Protein AF-A0A6C0CZR0-F1 (afdb_monomer)

Secondary structure (DSSP, 8-state):
--HHHHHHHHHHHHH--S-S--EEPPPP-TTPPBPP--TT-PPPSEEE-GGGSPPPPB-TTSS-HHHHHHHHHHHHHHHHTTS--SPB-HHHHHHHHHHHHT-TTS---EEHHHHHHHHHHT---BTTTS---GGGTTSPPPHHHHHHHTTS---EEEE--SSHHHHHHHHHTT--EEEEEEEEGGGGSHHHHHH-EEPPP-TTPPEEEEEEEEEEEEETTTTEEEEE-SB-TTSTBTTEEEEEHHHHT-TTTEEEEEEEE---

Sequence (264 aa):
MDIEDMYNEFLIVEAIKSTRYGWVKDRIDNRDKLLQNNNDTSLPRNFSLREKMPPVINQGKLGSCTANAIANAILYCEMIEKIDNKPRSRLFIYYNERMLENSVDVDSGAQIRDGIKTINSQGVCSEDSWPYDISKFTIKPPDTCYTEAKTHKVIKYRKVNQTVNDIKKALYRGFPIIFGFVVYDSIEKPTVTKSGIIPLPNSENKEIGGHAIICVGWDDVRRLFIIQNSWGIEWGDKGFGYISYDYLSNTNLASDFWVLEFTN

InterPro domains:
  IPR000668 Peptidase C1A, papain C-terminal [PF00112] (43-249)
  IPR000668 Peptidase C1A, papain C-terminal [SM00645] (43-257)
  IPR013128 Peptidase C1A [PTHR12411] (39-244)
  IPR038765 Papain-like cysteine peptidase superfamily [SSF54001] (35-259)

Solvent-accessible surface area (backbone atoms only — not comparable to full-atom values): 14053 Å² total; per-residue (Å²): 135,54,74,66,56,55,50,52,51,50,54,50,51,65,34,49,77,69,51,57,38,12,29,39,85,67,80,90,58,95,80,67,44,68,59,87,75,74,88,83,70,85,75,72,69,55,50,73,44,66,93,68,49,61,82,61,43,62,57,73,66,45,17,46,24,33,21,46,30,49,29,46,53,53,39,29,53,28,44,75,71,68,73,48,84,66,61,40,18,34,42,57,37,40,30,50,21,16,56,76,69,73,38,41,83,44,64,74,27,35,36,56,64,44,35,53,51,36,27,46,75,48,18,48,26,46,21,88,79,41,56,85,51,78,86,48,44,63,54,79,73,56,70,66,42,60,58,52,2,59,80,47,51,54,70,42,70,25,36,47,61,73,40,71,66,51,49,49,53,41,36,74,74,70,34,52,30,34,30,31,31,61,35,43,56,64,54,74,36,69,73,21,35,56,55,16,51,48,75,80,83,54,97,88,49,47,80,74,48,21,36,28,30,29,41,33,31,38,34,59,90,78,43,26,34,31,30,47,41,49,69,21,48,80,31,16,55,67,12,23,32,32,39,38,50,72,45,59,47,29,78,90,39,20,49,70,38,33,33,70,40,80,75,130

Foldseek 3Di:
DDPVVVVLVVLLVVQLPWDLAAADEDDDDPVFAADDFDPPDDFDQKDFCVVLWAAAAALPTFNLQLLNQLQRQLLSVCVVVVNDNATWASLQLLCQQCVVVVRLSHRNHGHNVSSLVCCAPQATAGCVQVPSDSSCSSPHRDVVGSVRRVVRHQHDKHAFPLAPVRCRSCLVVVWWKKKKFFDWPQCVDPVCQAAQEDDDDDPVIDGDHMGIWIFTIDHNVQQWTKTAGNRALSGHPGRIHIYHSCQSSDPNTIDDIMTTDDDD

Radius of gyration: 17.97 Å; Cα contacts (8 Å, |Δi|>4): 571; chains: 1; bounding box: 43×60×45 Å

Structure (mmCIF, N/CA/C/O backbone):
data_AF-A0A6C0CZR0-F1
#
_entry.id   AF-A0A6C0CZR0-F1
#
loop_
_atom_site.group_PDB
_atom_site.id
_atom_site.type_symbol
_atom_site.label_atom_id
_atom_site.label_alt_id
_atom_site.label_comp_id
_atom_site.label_asym_id
_atom_site.label_entity_id
_atom_site.label_seq_id
_atom_site.pdbx_PDB_ins_code
_atom_site.Cartn_x
_atom_site.Cartn_y
_atom_site.Cartn_z
_atom_site.occupancy
_atom_site.B_iso_or_equiv
_atom_site.auth_seq_id
_atom_site.auth_comp_id
_atom_site.auth_asym_id
_atom_site.auth_atom_id
_atom_site.pdbx_PDB_model_num
ATOM 1 N N . MET A 1 1 ? -10.565 -35.621 10.163 1.00 54.94 1 MET A N 1
ATOM 2 C CA . MET A 1 1 ? -10.991 -34.451 9.380 1.00 54.94 1 MET A CA 1
ATOM 3 C C . MET A 1 1 ? -12.346 -34.828 8.851 1.00 54.94 1 MET A C 1
ATOM 5 O O . MET A 1 1 ? -12.422 -35.796 8.098 1.00 54.94 1 MET A O 1
ATOM 9 N N . ASP A 1 2 ? -13.388 -34.218 9.398 1.00 71.69 2 ASP A N 1
ATOM 10 C CA . ASP A 1 2 ? -14.757 -34.642 9.121 1.00 71.69 2 ASP A CA 1
ATOM 11 C C . ASP A 1 2 ? -15.237 -34.067 7.783 1.00 71.69 2 ASP A C 1
ATOM 13 O O . ASP A 1 2 ? -14.664 -33.121 7.242 1.00 71.69 2 ASP A O 1
ATOM 17 N N . ILE A 1 3 ? -16.275 -34.677 7.208 1.00 68.31 3 ILE A N 1
ATOM 18 C CA . ILE A 1 3 ? -16.806 -34.326 5.878 1.00 68.31 3 ILE A CA 1
ATOM 19 C C . ILE A 1 3 ? -17.234 -32.848 5.813 1.00 68.31 3 ILE A C 1
ATOM 21 O O . ILE A 1 3 ? -17.113 -32.213 4.768 1.00 68.31 3 ILE A O 1
ATOM 25 N N . GLU A 1 4 ? -17.687 -32.293 6.937 1.00 63.34 4 GLU A N 1
ATOM 26 C CA . GLU A 1 4 ? -18.084 -30.890 7.075 1.00 63.34 4 GLU A CA 1
ATOM 27 C C . GLU A 1 4 ? -16.878 -29.934 7.010 1.00 63.34 4 GLU A C 1
ATOM 29 O O . GLU A 1 4 ? -16.952 -28.900 6.346 1.00 63.34 4 GLU A O 1
ATOM 34 N N . ASP A 1 5 ? -15.731 -30.323 7.582 1.00 61.41 5 ASP A N 1
ATOM 35 C CA . ASP A 1 5 ? -14.474 -29.570 7.462 1.00 61.41 5 ASP A CA 1
ATOM 36 C C . ASP A 1 5 ? -13.974 -29.569 6.014 1.00 61.41 5 ASP A C 1
ATOM 38 O O . ASP A 1 5 ? -13.602 -28.524 5.486 1.00 61.41 5 ASP A O 1
ATOM 42 N N . MET A 1 6 ? -14.027 -30.724 5.341 1.00 54.94 6 MET A N 1
ATOM 43 C CA . MET A 1 6 ? -13.643 -30.842 3.928 1.00 54.94 6 MET A CA 1
ATOM 44 C C . MET A 1 6 ? -14.537 -30.009 3.005 1.00 54.94 6 MET A C 1
ATOM 46 O O . MET A 1 6 ? -14.048 -29.424 2.040 1.00 54.94 6 MET A O 1
ATOM 50 N N . TYR A 1 7 ? -15.843 -29.962 3.273 1.00 59.28 7 TYR A N 1
ATOM 51 C CA . TYR A 1 7 ? -16.789 -29.192 2.467 1.00 59.28 7 TYR A CA 1
ATOM 52 C C . TYR A 1 7 ? -16.606 -27.682 2.668 1.00 59.28 7 TYR A C 1
ATOM 54 O O . TYR A 1 7 ? -16.605 -26.924 1.697 1.00 59.28 7 TYR A O 1
ATOM 62 N N . ASN A 1 8 ? -16.373 -27.247 3.909 1.00 60.00 8 ASN A N 1
ATOM 63 C CA . ASN A 1 8 ? -16.041 -25.857 4.210 1.00 60.00 8 ASN A CA 1
ATOM 64 C C . ASN A 1 8 ? -14.705 -25.445 3.580 1.00 60.00 8 ASN A C 1
ATOM 66 O O . ASN A 1 8 ? -14.622 -24.383 2.969 1.00 60.00 8 ASN A O 1
ATOM 70 N N . GLU A 1 9 ? -13.679 -26.294 3.654 1.00 60.66 9 GLU A N 1
ATOM 71 C CA . GLU A 1 9 ? -12.394 -26.042 3.000 1.00 60.66 9 GLU A CA 1
ATOM 72 C C . GLU A 1 9 ? -12.552 -25.943 1.473 1.00 60.66 9 GLU A C 1
ATOM 74 O O . GLU A 1 9 ? -12.019 -25.021 0.857 1.00 60.66 9 GLU A O 1
ATOM 79 N N . PHE A 1 10 ? -13.358 -26.817 0.862 1.00 60.56 10 PHE A N 1
ATOM 80 C CA . PHE A 1 10 ? -13.654 -26.780 -0.572 1.00 60.56 10 PHE A CA 1
ATOM 81 C C . PHE A 1 10 ? -14.348 -25.475 -1.005 1.00 60.56 10 PHE A C 1
ATOM 83 O O . PHE A 1 10 ? -13.908 -24.839 -1.964 1.00 60.56 10 PHE A O 1
ATOM 90 N N . LEU A 1 11 ? -15.378 -25.026 -0.278 1.00 60.00 11 LEU A N 1
ATOM 91 C CA . LEU A 1 11 ? -16.075 -23.765 -0.570 1.00 60.00 11 LEU A CA 1
ATOM 92 C C . LEU A 1 11 ? -15.167 -22.536 -0.403 1.00 60.00 11 LEU A C 1
ATOM 94 O O . LEU A 1 11 ? -15.228 -21.601 -1.202 1.00 60.00 11 LEU A O 1
ATOM 98 N N . ILE A 1 12 ? -14.291 -22.544 0.605 1.00 60.34 12 ILE A N 1
ATOM 99 C CA . ILE A 1 12 ? -13.305 -21.476 0.825 1.00 60.34 12 ILE A CA 1
ATOM 100 C C . ILE A 1 12 ? -12.302 -21.426 -0.335 1.00 60.34 12 ILE A C 1
ATOM 102 O O . ILE A 1 12 ? -11.958 -20.342 -0.809 1.00 60.34 12 ILE A O 1
ATOM 106 N N . VAL A 1 13 ? -11.863 -22.584 -0.833 1.00 58.97 13 VAL A N 1
ATOM 107 C CA . VAL A 1 13 ? -10.967 -22.678 -1.993 1.00 58.97 13 VAL A CA 1
ATOM 108 C C . VAL A 1 13 ? -11.645 -22.186 -3.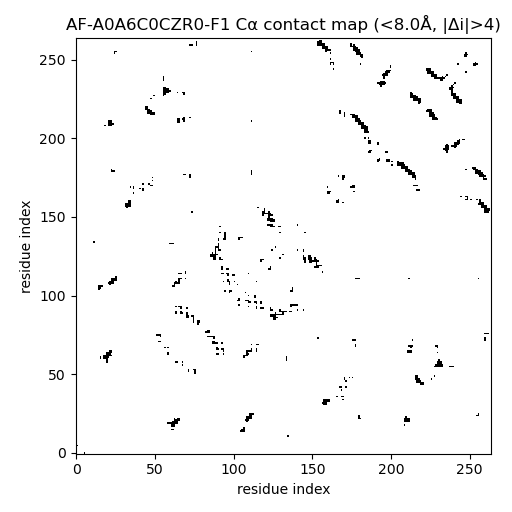277 1.00 58.97 13 VAL A C 1
ATOM 110 O O . VAL A 1 13 ? -10.995 -21.494 -4.057 1.00 58.97 13 VAL A O 1
ATOM 113 N N . GLU A 1 14 ? -12.937 -22.456 -3.496 1.00 59.06 14 GLU A N 1
ATOM 114 C CA . GLU A 1 14 ? -13.667 -21.909 -4.654 1.00 59.06 14 GLU A CA 1
ATOM 115 C C . GLU A 1 14 ? -13.855 -20.382 -4.590 1.00 59.06 14 GLU A C 1
ATOM 117 O O . GLU A 1 14 ? -13.841 -19.716 -5.631 1.00 59.06 14 GLU A O 1
ATOM 122 N N . ALA A 1 15 ? -13.991 -19.812 -3.387 1.00 60.28 15 ALA A N 1
ATOM 123 C CA . ALA A 1 15 ? -14.099 -18.365 -3.189 1.00 60.28 15 ALA A CA 1
ATOM 124 C C . ALA A 1 15 ? -12.757 -17.628 -3.399 1.00 60.28 15 ALA A C 1
ATOM 126 O O . ALA A 1 15 ? -12.744 -16.476 -3.847 1.00 60.28 15 ALA A O 1
ATOM 127 N N . ILE A 1 16 ? -11.624 -18.295 -3.138 1.00 59.22 16 ILE A N 1
ATOM 128 C CA . ILE A 1 16 ? -10.269 -17.799 -3.422 1.00 59.22 16 ILE A CA 1
ATOM 129 C C . ILE A 1 16 ? -9.878 -18.213 -4.851 1.00 59.22 16 ILE A C 1
ATOM 131 O O . ILE A 1 16 ? -9.131 -19.164 -5.076 1.00 59.22 16 ILE A O 1
ATOM 135 N N . LYS A 1 17 ? -10.335 -17.459 -5.858 1.00 53.00 17 LYS A N 1
ATOM 136 C CA . LYS A 1 17 ? -10.015 -17.708 -7.285 1.00 53.00 17 LYS A CA 1
ATOM 137 C C . LYS A 1 17 ? -8.556 -17.423 -7.701 1.00 53.00 17 LYS A C 1
ATOM 139 O O . LYS A 1 17 ? -8.227 -17.513 -8.879 1.00 53.00 17 LYS A O 1
ATOM 144 N N . SER A 1 18 ? -7.665 -17.184 -6.735 1.00 51.62 18 SER A N 1
ATOM 145 C CA . SER A 1 18 ? -6.201 -17.122 -6.856 1.00 51.62 18 SER A CA 1
ATOM 146 C C . SER A 1 18 ? -5.653 -16.050 -7.805 1.00 51.62 18 SER A C 1
ATOM 148 O O . SER A 1 18 ? -5.269 -16.342 -8.935 1.00 51.62 18 SER A O 1
ATOM 150 N N . THR A 1 19 ? -5.389 -14.870 -7.243 1.00 68.81 19 THR A N 1
ATOM 151 C CA . THR A 1 19 ? -4.006 -14.375 -7.141 1.00 68.81 19 THR A CA 1
ATOM 152 C C . THR A 1 19 ? -3.839 -13.641 -5.800 1.00 68.81 19 THR A C 1
ATOM 154 O O . THR A 1 19 ? -4.802 -13.104 -5.272 1.00 68.81 19 THR A O 1
ATOM 157 N N . ARG A 1 20 ? -2.623 -13.563 -5.240 1.00 84.19 20 ARG A N 1
ATOM 158 C CA . ARG A 1 20 ? -2.297 -12.701 -4.071 1.00 84.19 20 ARG A CA 1
ATOM 159 C C . ARG A 1 20 ? -2.348 -11.193 -4.394 1.00 84.19 20 ARG A C 1
ATOM 161 O O . ARG A 1 20 ? -1.768 -10.379 -3.680 1.00 84.19 20 ARG A O 1
ATOM 168 N N . TYR A 1 21 ? -2.959 -10.828 -5.510 1.00 91.75 21 TYR A N 1
ATOM 169 C CA . TYR A 1 21 ? -3.129 -9.467 -5.993 1.00 91.75 21 TYR A CA 1
ATOM 170 C C . TYR A 1 21 ? -4.586 -9.073 -5.763 1.00 91.75 21 TYR A C 1
ATOM 172 O O . TYR A 1 21 ? -5.466 -9.928 -5.734 1.00 91.75 21 TYR A O 1
ATOM 180 N N . GLY A 1 22 ? -4.854 -7.788 -5.582 1.00 94.88 22 GLY A N 1
ATOM 181 C CA . GLY A 1 22 ? -6.218 -7.333 -5.326 1.00 94.88 22 GLY A CA 1
ATOM 182 C C . GLY A 1 22 ? -6.379 -5.826 -5.252 1.00 94.88 22 GLY A C 1
ATOM 183 O O . GLY A 1 22 ? -7.351 -5.344 -4.689 1.00 94.88 22 GLY A O 1
ATOM 184 N N . TRP A 1 23 ? -5.443 -5.058 -5.806 1.00 98.06 23 TRP A N 1
ATOM 185 C CA . TRP A 1 23 ? -5.677 -3.639 -6.008 1.00 98.06 23 TRP A CA 1
ATOM 186 C C . TRP A 1 23 ? -6.595 -3.458 -7.210 1.00 98.06 23 TRP A C 1
ATOM 188 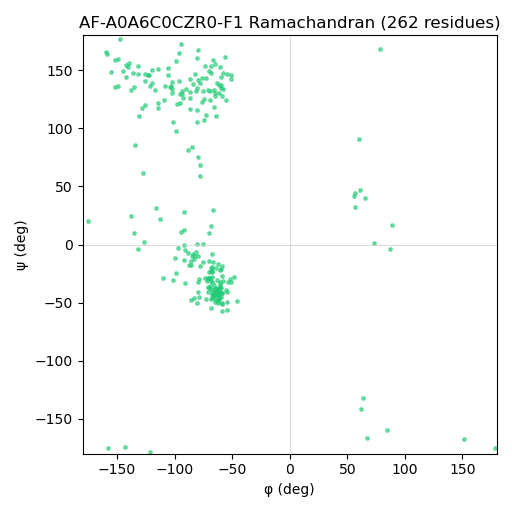O O . TRP A 1 23 ? -6.269 -3.865 -8.327 1.00 98.06 23 TRP A O 1
ATOM 198 N N . VAL A 1 24 ? -7.719 -2.799 -6.964 1.00 97.38 24 VAL A N 1
ATOM 199 C CA . VAL A 1 24 ? -8.607 -2.264 -7.988 1.00 97.38 24 VAL A CA 1
ATOM 200 C C . VAL A 1 24 ? -8.360 -0.764 -8.081 1.00 97.38 24 VAL A C 1
ATOM 202 O O . VAL A 1 24 ? -8.347 -0.065 -7.066 1.00 97.38 24 VAL A O 1
ATOM 205 N N . LYS A 1 25 ? -8.164 -0.258 -9.304 1.00 97.31 25 LYS A N 1
ATOM 206 C CA . LYS A 1 25 ? -7.932 1.171 -9.519 1.00 97.31 25 LYS A CA 1
ATOM 207 C C . LYS A 1 25 ? -9.116 1.988 -9.020 1.00 97.31 25 LYS A C 1
ATOM 209 O O . LYS A 1 25 ? -10.278 1.707 -9.311 1.00 97.31 25 LYS A O 1
ATOM 214 N N . ASP A 1 26 ? -8.778 3.038 -8.304 1.00 97.69 26 ASP A N 1
ATOM 215 C CA . ASP A 1 26 ? -9.701 3.969 -7.706 1.00 97.69 26 ASP A CA 1
ATOM 216 C C . ASP A 1 26 ? -10.655 4.657 -8.720 1.00 97.69 26 ASP A C 1
ATOM 218 O O . ASP A 1 26 ? -10.221 5.245 -9.714 1.00 97.69 26 ASP A O 1
ATOM 222 N N . ARG A 1 27 ? -11.957 4.715 -8.410 1.00 93.94 27 ARG A N 1
ATOM 223 C CA . ARG A 1 27 ? -12.913 5.652 -9.034 1.00 93.94 27 ARG A CA 1
ATOM 224 C C . ARG A 1 27 ? -12.606 7.112 -8.686 1.00 93.94 27 ARG A C 1
ATOM 226 O O . ARG A 1 27 ? -12.466 7.462 -7.524 1.00 93.94 27 ARG A O 1
ATOM 233 N N . ILE A 1 28 ? -12.594 8.002 -9.672 1.00 91.06 28 ILE A N 1
ATOM 234 C CA . ILE A 1 28 ? -12.317 9.432 -9.450 1.00 91.06 28 ILE A CA 1
ATOM 235 C C . ILE A 1 28 ? -13.371 10.066 -8.521 1.00 91.06 28 ILE A C 1
ATOM 237 O O . ILE A 1 28 ? -14.570 9.955 -8.775 1.00 91.06 28 ILE A O 1
ATOM 241 N N . ASP A 1 29 ? -12.920 10.790 -7.491 1.00 91.75 29 ASP A N 1
ATOM 242 C CA . ASP A 1 29 ? -13.756 11.634 -6.630 1.00 91.75 29 ASP A CA 1
ATOM 243 C C . ASP A 1 29 ? -13.159 13.047 -6.542 1.00 91.75 29 ASP A C 1
ATOM 245 O O . ASP A 1 29 ? -12.063 13.255 -6.027 1.00 91.75 29 ASP A O 1
ATOM 249 N N . ASN A 1 30 ? -13.898 14.052 -7.020 1.00 90.25 30 ASN A N 1
ATOM 250 C CA . ASN A 1 30 ? -13.439 15.448 -7.048 1.00 90.25 30 ASN A CA 1
ATOM 251 C C . ASN A 1 30 ? -13.292 16.081 -5.651 1.00 90.25 30 ASN A C 1
ATOM 253 O O . ASN A 1 30 ? -12.819 17.213 -5.523 1.00 90.25 30 ASN A O 1
ATOM 257 N N . ARG A 1 31 ? -13.731 15.393 -4.593 1.00 91.69 31 ARG A N 1
ATOM 258 C CA . ARG A 1 31 ? -13.572 15.838 -3.203 1.00 91.69 31 ARG A CA 1
ATOM 259 C C . ARG A 1 31 ? -12.223 15.429 -2.617 1.00 91.69 31 ARG A C 1
ATOM 261 O O . ARG A 1 31 ? -11.848 15.997 -1.585 1.00 91.69 31 ARG A O 1
ATOM 268 N N . ASP A 1 32 ? -11.507 14.511 -3.270 1.00 93.81 32 ASP A N 1
ATOM 269 C CA . ASP A 1 32 ? -10.186 14.046 -2.857 1.00 93.81 32 ASP A CA 1
ATOM 270 C C . ASP A 1 32 ? -9.232 15.239 -2.708 1.00 93.81 32 ASP A C 1
ATOM 272 O O . ASP A 1 32 ? -9.058 16.068 -3.604 1.00 93.81 32 ASP A O 1
ATOM 276 N N . LYS A 1 33 ? -8.632 15.370 -1.522 1.00 95.06 33 LYS A N 1
ATOM 277 C CA . LYS A 1 33 ? -7.743 16.491 -1.199 1.00 95.06 33 LYS A CA 1
ATOM 278 C C . LYS A 1 33 ? -6.300 16.116 -1.488 1.00 95.06 33 LYS A C 1
ATOM 280 O O . LYS A 1 33 ? -5.821 15.095 -1.001 1.00 95.06 33 LYS A O 1
ATOM 285 N N . LEU A 1 34 ? -5.597 16.975 -2.220 1.00 95.38 34 LEU A N 1
ATOM 286 C CA . LEU A 1 34 ? -4.167 16.818 -2.475 1.00 95.38 34 LEU A CA 1
ATOM 287 C C . LEU A 1 34 ? -3.338 17.220 -1.255 1.00 95.38 34 LEU A C 1
ATOM 289 O O . LEU A 1 34 ? -3.655 18.188 -0.554 1.00 95.38 34 LEU A O 1
ATOM 293 N N . LEU A 1 35 ? -2.252 16.484 -1.035 1.00 94.56 35 LEU A N 1
ATOM 294 C CA . LEU A 1 35 ? -1.209 16.837 -0.090 1.00 94.56 35 LEU A CA 1
ATOM 295 C C . LEU A 1 35 ? -0.523 18.110 -0.589 1.00 94.56 35 LEU A C 1
ATOM 297 O O . LEU A 1 35 ? 0.064 18.136 -1.669 1.00 94.56 35 LEU A O 1
ATOM 301 N N . GLN A 1 36 ? -0.600 19.173 0.205 1.00 89.62 36 GLN A N 1
ATOM 302 C CA . GLN A 1 36 ? 0.058 20.434 -0.121 1.00 89.62 36 GLN A CA 1
ATOM 303 C C . GLN A 1 36 ? 1.562 20.292 0.113 1.00 89.62 36 GLN A C 1
ATOM 305 O O . GLN A 1 36 ? 1.976 19.916 1.212 1.00 89.62 36 GLN A O 1
ATOM 310 N N . ASN A 1 37 ? 2.364 20.584 -0.909 1.00 81.38 37 ASN A N 1
ATOM 311 C CA . ASN A 1 37 ? 3.822 20.555 -0.844 1.00 81.38 37 ASN A CA 1
ATOM 312 C C . ASN A 1 37 ? 4.378 21.981 -0.884 1.00 81.38 37 ASN A C 1
ATOM 314 O O . ASN A 1 37 ? 3.968 22.789 -1.712 1.00 81.38 37 ASN A O 1
ATOM 318 N N . ASN A 1 38 ? 5.358 22.271 -0.027 1.00 77.12 38 ASN A N 1
ATOM 319 C CA . ASN A 1 38 ? 6.089 23.535 -0.089 1.00 77.12 38 ASN A CA 1
ATOM 320 C C . ASN A 1 38 ? 7.125 23.466 -1.222 1.00 77.12 38 ASN A C 1
ATOM 322 O O . ASN A 1 38 ? 7.785 22.439 -1.424 1.00 77.12 38 ASN A O 1
ATOM 326 N N . ASN A 1 39 ? 7.269 24.548 -1.988 1.00 70.75 39 ASN A N 1
ATOM 327 C CA . ASN A 1 39 ? 8.147 24.558 -3.161 1.00 70.75 39 ASN A CA 1
ATOM 328 C C . ASN A 1 39 ? 9.641 24.518 -2.795 1.00 70.75 39 ASN A C 1
ATOM 330 O O . ASN A 1 39 ? 10.393 23.856 -3.506 1.00 70.75 39 ASN A O 1
ATOM 334 N N . ASP A 1 40 ? 10.030 25.055 -1.635 1.00 76.56 40 ASP A N 1
ATOM 335 C CA . ASP A 1 40 ? 11.436 25.304 -1.262 1.00 76.56 40 ASP A CA 1
ATOM 336 C C . ASP A 1 40 ? 12.138 24.164 -0.497 1.00 76.56 40 ASP A C 1
ATOM 338 O O . ASP A 1 40 ? 13.214 24.345 0.072 1.00 76.56 40 ASP A O 1
ATOM 342 N N . THR A 1 41 ? 11.552 22.965 -0.437 1.00 82.62 41 THR A N 1
ATOM 343 C CA . THR A 1 41 ? 12.186 21.838 0.264 1.00 82.62 41 THR A CA 1
ATOM 344 C C . THR A 1 41 ? 13.349 21.269 -0.550 1.00 82.62 41 THR A C 1
ATOM 346 O O . THR A 1 41 ? 13.131 20.562 -1.534 1.00 82.62 41 THR A O 1
ATOM 349 N N . SER A 1 42 ? 14.584 21.526 -0.107 1.00 91.81 42 SER A N 1
ATOM 350 C CA . SER A 1 42 ? 15.769 20.804 -0.582 1.00 91.81 42 SER A CA 1
ATOM 351 C C . SER A 1 42 ? 15.732 19.358 -0.078 1.00 91.81 42 SER A C 1
ATOM 353 O O . SER A 1 42 ? 15.602 19.119 1.124 1.00 91.81 42 SER A O 1
ATOM 355 N N . LEU A 1 43 ? 15.809 18.397 -0.999 1.00 96.19 43 LEU A N 1
ATOM 356 C CA . LEU A 1 43 ? 15.737 16.967 -0.702 1.00 96.19 43 LEU A CA 1
ATOM 357 C C . LEU A 1 43 ? 17.138 16.340 -0.732 1.00 96.19 43 LEU A C 1
ATOM 359 O O . LEU A 1 43 ? 17.927 16.661 -1.626 1.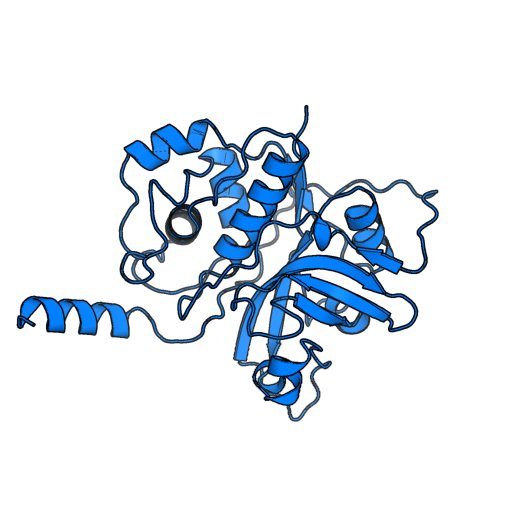00 96.19 43 LEU A O 1
ATOM 363 N N . PRO A 1 44 ? 17.462 15.418 0.192 1.00 97.56 44 PRO A N 1
ATOM 364 C CA . PRO A 1 44 ? 18.699 14.657 0.103 1.00 97.56 44 PRO A CA 1
ATOM 365 C C . PRO A 1 44 ? 18.672 13.720 -1.110 1.00 97.56 44 PRO A C 1
ATOM 367 O O . PRO A 1 44 ? 17.613 13.321 -1.599 1.00 97.56 44 PRO A O 1
ATOM 370 N N . ARG A 1 45 ? 19.861 13.304 -1.557 1.00 97.38 45 ARG A N 1
ATOM 371 C CA . ARG A 1 45 ? 20.003 12.359 -2.674 1.00 97.38 45 ARG A CA 1
ATOM 372 C C . ARG A 1 45 ? 19.293 11.029 -2.395 1.00 97.38 45 ARG A C 1
ATOM 374 O O . ARG A 1 45 ? 18.621 10.494 -3.265 1.00 97.38 45 ARG A O 1
ATOM 381 N N . ASN A 1 46 ? 19.406 10.525 -1.169 1.00 98.25 46 ASN A N 1
ATOM 382 C CA . ASN A 1 46 ? 18.774 9.283 -0.733 1.00 98.25 46 ASN A CA 1
ATOM 383 C C . ASN A 1 46 ? 18.068 9.519 0.602 1.00 98.25 46 ASN A C 1
ATOM 385 O O . ASN A 1 46 ? 18.554 10.287 1.436 1.00 98.25 46 ASN A O 1
ATOM 389 N N . PHE A 1 47 ? 16.957 8.828 0.823 1.00 98.62 47 PHE A N 1
ATOM 390 C CA . PHE A 1 47 ? 16.204 8.894 2.072 1.00 98.62 47 PHE A CA 1
ATOM 391 C C . PHE A 1 47 ? 15.389 7.619 2.261 1.00 98.62 47 PHE A C 1
ATOM 393 O O . PHE A 1 47 ? 14.932 7.020 1.288 1.00 98.62 47 PHE A O 1
ATOM 400 N N . SER A 1 48 ? 15.184 7.205 3.510 1.00 98.44 48 SER A N 1
ATOM 401 C CA . SER A 1 48 ? 14.411 6.005 3.811 1.00 98.44 48 SER A CA 1
ATOM 402 C C . SER A 1 48 ? 13.741 6.081 5.178 1.00 98.44 48 SER A C 1
ATOM 404 O O . SER A 1 48 ? 14.371 6.431 6.174 1.00 98.44 48 SER A O 1
ATOM 406 N N . LEU A 1 49 ? 12.470 5.686 5.214 1.00 98.31 49 LEU A N 1
ATOM 407 C CA . LEU A 1 49 ? 11.685 5.416 6.416 1.00 98.31 49 LEU A CA 1
ATOM 408 C C . LEU A 1 49 ? 11.765 3.943 6.841 1.00 98.31 49 LEU A C 1
ATOM 410 O O . LEU A 1 49 ? 11.157 3.593 7.843 1.00 98.31 49 LEU A O 1
ATOM 414 N N . ARG A 1 50 ? 12.502 3.081 6.118 1.00 97.56 50 ARG A N 1
ATOM 415 C CA . ARG A 1 50 ? 12.548 1.617 6.330 1.00 97.56 50 ARG A CA 1
ATOM 416 C C . ARG A 1 50 ? 12.692 1.208 7.797 1.00 97.56 50 ARG A C 1
ATOM 418 O O . ARG A 1 50 ? 11.907 0.396 8.262 1.00 97.56 50 ARG A O 1
ATOM 425 N N . GLU A 1 51 ? 13.633 1.810 8.521 1.00 97.19 51 GLU A N 1
ATOM 426 C CA . GLU A 1 51 ? 13.909 1.486 9.934 1.00 97.19 51 GLU A CA 1
ATOM 427 C C . GLU A 1 51 ? 12.802 1.929 10.905 1.00 97.19 51 GLU A C 1
ATOM 429 O O . GLU A 1 51 ? 12.791 1.526 12.063 1.00 97.19 51 GLU A O 1
ATOM 434 N N . LYS A 1 52 ? 11.881 2.785 10.453 1.00 96.94 52 LYS A N 1
ATOM 435 C CA . LYS A 1 52 ? 10.729 3.262 11.228 1.00 96.94 52 LYS A CA 1
ATOM 436 C C . LYS A 1 52 ? 9.439 2.524 10.878 1.00 96.94 52 LYS A C 1
ATOM 438 O O . LYS A 1 52 ? 8.441 2.711 11.566 1.00 96.94 52 LYS A O 1
ATOM 443 N N . MET A 1 53 ? 9.432 1.746 9.795 1.00 97.88 53 MET A N 1
ATOM 444 C CA . MET A 1 53 ? 8.244 1.012 9.377 1.00 97.88 53 MET A CA 1
ATOM 445 C C . MET A 1 53 ? 7.940 -0.128 10.354 1.00 97.88 53 MET A C 1
ATOM 447 O O . MET A 1 53 ? 8.870 -0.726 10.902 1.00 97.88 53 MET A O 1
ATOM 451 N N . PRO A 1 54 ? 6.658 -0.487 10.531 1.00 97.12 54 PRO A N 1
ATOM 452 C CA . PRO A 1 54 ? 6.287 -1.714 11.215 1.00 97.12 54 PRO A CA 1
ATOM 453 C C . PRO A 1 54 ? 6.928 -2.945 10.558 1.00 97.12 54 PRO A C 1
ATOM 455 O O . PRO A 1 54 ? 7.328 -2.883 9.386 1.00 97.12 54 PRO A O 1
ATOM 458 N N . PRO A 1 55 ? 6.997 -4.083 11.270 1.00 97.00 55 PRO A N 1
ATOM 459 C CA . PRO A 1 55 ? 7.481 -5.334 10.701 1.00 97.00 55 PRO A CA 1
ATOM 460 C C . PRO A 1 55 ? 6.787 -5.695 9.379 1.00 97.00 55 PRO A C 1
ATOM 462 O O . PRO A 1 55 ? 5.602 -5.426 9.173 1.00 97.00 55 PRO A O 1
ATOM 465 N N . VAL A 1 56 ? 7.535 -6.326 8.472 1.00 98.00 56 VAL A N 1
ATOM 466 C CA . VAL A 1 56 ? 6.979 -6.819 7.205 1.00 98.00 56 VAL A CA 1
ATOM 467 C C . VAL A 1 56 ? 5.965 -7.922 7.496 1.00 98.00 56 VAL A C 1
ATOM 469 O O . VAL A 1 56 ? 6.266 -8.906 8.170 1.00 98.00 56 VAL A O 1
ATOM 472 N N . ILE A 1 57 ? 4.776 -7.762 6.927 1.00 97.62 57 ILE A N 1
ATOM 473 C CA . ILE A 1 57 ? 3.646 -8.684 7.040 1.00 97.62 57 ILE A CA 1
ATOM 474 C C . ILE A 1 57 ? 3.576 -9.643 5.845 1.00 97.62 57 ILE A C 1
ATOM 476 O O . ILE A 1 57 ? 4.209 -9.434 4.808 1.00 97.62 57 ILE A O 1
ATOM 480 N N . ASN A 1 58 ? 2.787 -10.707 5.987 1.00 97.94 58 ASN A N 1
ATOM 481 C CA . ASN A 1 58 ? 2.496 -11.650 4.911 1.00 97.94 58 ASN A CA 1
ATOM 482 C C . ASN A 1 58 ? 0.980 -11.792 4.728 1.00 97.94 58 ASN A C 1
ATOM 484 O O . ASN A 1 58 ? 0.280 -12.188 5.662 1.00 97.94 58 ASN A O 1
ATOM 488 N N . GLN A 1 59 ? 0.484 -11.469 3.534 1.00 97.19 59 GLN A N 1
ATOM 489 C CA . GLN A 1 59 ? -0.931 -11.576 3.170 1.00 97.19 59 GLN A CA 1
ATOM 490 C C . GLN A 1 59 ? -1.349 -12.997 2.745 1.00 97.19 59 GLN A C 1
ATOM 492 O O . GLN A 1 59 ? -2.527 -13.284 2.544 1.00 97.19 59 GLN A O 1
ATOM 497 N N . GLY A 1 60 ? -0.386 -13.900 2.549 1.00 95.75 60 GLY A N 1
ATOM 498 C CA . GLY A 1 60 ? -0.648 -15.241 2.041 1.00 95.75 60 GLY A CA 1
ATOM 499 C C . GLY A 1 60 ? -1.217 -15.223 0.619 1.00 95.75 60 GLY A C 1
ATOM 500 O O . GLY A 1 60 ? -0.674 -14.573 -0.274 1.00 95.75 60 GLY A O 1
ATOM 501 N N . LYS A 1 61 ? -2.294 -15.985 0.405 1.00 94.56 61 LYS A N 1
ATOM 502 C CA . LYS A 1 61 ? -2.924 -16.185 -0.913 1.00 94.56 61 LYS A CA 1
ATOM 503 C C . LYS A 1 61 ? -4.134 -15.282 -1.174 1.00 94.56 61 LYS A C 1
ATOM 505 O O . LYS A 1 61 ? -4.693 -15.358 -2.259 1.00 94.56 61 LYS A O 1
ATOM 510 N N . LEU A 1 62 ? -4.527 -14.465 -0.199 1.00 96.81 62 LEU A N 1
ATOM 511 C CA . LEU A 1 62 ? -5.721 -13.625 -0.265 1.00 96.81 62 LEU A CA 1
ATOM 512 C C . LEU A 1 62 ? -5.424 -12.306 -0.989 1.00 96.81 62 LEU A C 1
ATOM 514 O O . LEU A 1 62 ? -4.406 -11.672 -0.685 1.00 96.81 62 LEU A O 1
ATOM 518 N N . GLY A 1 63 ? -6.330 -11.838 -1.849 1.00 97.12 63 GLY A N 1
ATOM 519 C CA . GLY A 1 63 ? -6.273 -10.559 -2.577 1.00 97.12 63 GLY A CA 1
ATOM 520 C C . GLY A 1 63 ? -6.389 -9.291 -1.711 1.00 97.12 63 GLY A C 1
ATOM 521 O O . GLY A 1 63 ? -6.866 -8.256 -2.149 1.00 97.12 63 GLY A O 1
ATOM 522 N N . SER A 1 64 ? -5.937 -9.329 -0.461 1.00 98.12 64 SER A N 1
ATOM 523 C CA . SER A 1 64 ? -6.133 -8.267 0.541 1.00 98.12 64 SER A CA 1
ATOM 524 C C . SER A 1 64 ? -5.000 -7.229 0.595 1.00 98.12 64 SER A C 1
ATOM 526 O O . SER A 1 64 ? -4.705 -6.667 1.653 1.00 98.12 64 SER A O 1
ATOM 528 N N . CYS A 1 65 ? -4.297 -6.986 -0.514 1.00 98.50 65 CYS A N 1
ATOM 529 C CA . CYS A 1 65 ? -3.105 -6.132 -0.520 1.00 98.50 65 CYS A CA 1
ATOM 530 C C . CYS A 1 65 ? -3.379 -4.685 -0.078 1.00 98.50 65 CYS A C 1
ATOM 532 O O . CYS A 1 65 ? -2.560 -4.102 0.632 1.00 98.50 65 CYS A O 1
ATOM 534 N N . THR A 1 66 ? -4.545 -4.125 -0.420 1.00 98.69 66 THR A N 1
ATOM 535 C CA . THR A 1 66 ? -4.977 -2.794 0.039 1.00 98.69 66 THR A CA 1
ATOM 536 C C . THR A 1 66 ? -5.049 -2.737 1.560 1.00 98.69 66 THR A C 1
ATOM 538 O O . THR A 1 66 ? -4.388 -1.901 2.174 1.00 98.69 66 THR A O 1
ATOM 541 N N . ALA A 1 67 ? -5.741 -3.694 2.178 1.00 98.56 67 ALA A N 1
ATOM 542 C CA . ALA A 1 67 ? -5.852 -3.813 3.623 1.00 98.56 67 ALA A CA 1
ATOM 543 C C . ALA A 1 67 ? -4.497 -4.020 4.315 1.00 98.56 67 ALA A C 1
ATOM 545 O O . ALA A 1 67 ? -4.266 -3.456 5.381 1.00 98.56 67 ALA A O 1
ATOM 546 N N . ASN A 1 68 ? -3.578 -4.781 3.709 1.00 98.75 68 ASN A N 1
ATOM 547 C CA . ASN A 1 68 ? -2.219 -4.961 4.232 1.00 98.75 68 ASN A CA 1
ATOM 548 C C . ASN A 1 68 ? -1.436 -3.634 4.221 1.00 98.75 68 ASN A C 1
ATOM 550 O O . ASN A 1 68 ? -0.865 -3.247 5.242 1.00 98.75 68 ASN A O 1
ATOM 554 N N . ALA A 1 69 ? -1.440 -2.912 3.096 1.00 98.56 69 ALA A N 1
ATOM 555 C CA . ALA A 1 69 ? -0.763 -1.621 2.984 1.00 98.56 69 ALA A CA 1
ATOM 556 C C . ALA A 1 69 ? -1.371 -0.573 3.932 1.00 98.56 69 ALA A C 1
ATOM 558 O O . ALA A 1 69 ? -0.651 0.183 4.581 1.00 98.56 69 ALA A O 1
ATOM 559 N N . ILE A 1 70 ? -2.696 -0.559 4.069 1.00 98.06 70 ILE A N 1
ATOM 560 C CA . ILE A 1 70 ? -3.406 0.362 4.957 1.00 98.06 70 ILE A CA 1
ATOM 561 C C . ILE A 1 70 ? -3.126 0.049 6.430 1.00 98.06 70 ILE A C 1
ATOM 563 O O . ILE A 1 70 ? -2.804 0.969 7.179 1.00 98.06 70 ILE A O 1
ATOM 567 N N . ALA A 1 71 ? -3.199 -1.222 6.843 1.00 97.50 71 ALA A N 1
ATOM 568 C CA . ALA A 1 71 ? -2.916 -1.648 8.216 1.00 97.50 71 ALA A CA 1
ATOM 569 C C . ALA A 1 71 ? -1.488 -1.279 8.651 1.00 97.50 71 ALA A C 1
ATOM 571 O O . ALA A 1 71 ? -1.286 -0.780 9.758 1.00 97.50 71 ALA A O 1
ATOM 572 N N . ASN A 1 72 ? -0.499 -1.458 7.770 1.00 96.88 72 ASN A N 1
ATOM 573 C CA . ASN A 1 72 ? 0.875 -1.050 8.063 1.00 96.88 72 ASN A CA 1
ATOM 574 C C . ASN A 1 72 ? 1.048 0.475 8.070 1.00 96.88 72 ASN A C 1
ATOM 576 O O . ASN A 1 72 ? 1.798 0.994 8.893 1.00 96.88 72 ASN A O 1
ATOM 580 N N . ALA A 1 73 ? 0.365 1.211 7.189 1.00 96.31 73 ALA A N 1
ATOM 581 C CA . ALA A 1 73 ? 0.445 2.670 7.172 1.00 96.31 73 ALA A CA 1
ATOM 582 C C . ALA A 1 73 ? -0.166 3.303 8.433 1.00 96.31 73 ALA A C 1
ATOM 584 O O . ALA A 1 73 ? 0.432 4.215 8.999 1.00 96.31 73 ALA A O 1
ATOM 585 N N . ILE A 1 74 ? -1.321 2.813 8.904 1.00 94.75 74 ILE A N 1
ATOM 586 C CA . ILE A 1 74 ? -1.913 3.309 10.153 1.00 94.75 74 ILE A CA 1
ATOM 587 C C . ILE A 1 74 ? -1.039 2.951 11.358 1.00 94.75 74 ILE A C 1
ATOM 589 O O . ILE A 1 74 ? -0.757 3.829 12.168 1.00 94.75 74 ILE A O 1
ATOM 593 N N . LEU A 1 75 ? -0.525 1.717 11.424 1.00 95.56 75 LEU A N 1
ATOM 594 C CA . LEU A 1 75 ? 0.357 1.298 12.510 1.00 95.56 75 LEU A CA 1
ATOM 595 C C . LEU A 1 75 ? 1.650 2.120 12.538 1.00 95.56 75 LEU A C 1
ATOM 597 O O . LEU A 1 75 ? 2.102 2.516 13.607 1.00 95.56 75 LEU A O 1
ATOM 601 N N . TYR A 1 76 ? 2.229 2.428 11.374 1.00 95.81 76 TYR A N 1
ATOM 602 C CA . TYR A 1 76 ? 3.364 3.345 11.290 1.00 95.81 76 TYR A CA 1
ATOM 603 C C . TYR A 1 76 ? 3.039 4.687 11.955 1.00 95.81 76 TYR A C 1
ATOM 605 O O . TYR A 1 76 ? 3.811 5.164 12.787 1.00 95.81 76 TYR A O 1
ATOM 613 N N . CYS A 1 77 ? 1.899 5.293 11.616 1.00 93.25 77 CYS A N 1
ATOM 614 C CA . CYS A 1 77 ? 1.507 6.566 12.209 1.00 93.25 77 CYS A CA 1
ATOM 615 C C . CYS A 1 77 ? 1.331 6.455 13.730 1.00 93.25 77 CYS A C 1
ATOM 617 O O . CYS A 1 77 ? 1.849 7.291 14.465 1.00 93.25 77 CYS A O 1
ATOM 619 N N . GLU A 1 78 ? 0.668 5.404 14.211 1.00 93.00 78 GLU A N 1
ATOM 620 C CA . GLU A 1 78 ? 0.458 5.173 15.645 1.00 93.00 78 GLU A CA 1
ATOM 621 C C . GLU A 1 78 ? 1.772 4.950 16.403 1.00 93.00 78 GLU A C 1
ATOM 623 O O . GLU A 1 78 ? 1.932 5.471 17.507 1.00 93.00 78 GLU A O 1
ATOM 628 N N . MET A 1 79 ? 2.739 4.252 15.798 1.00 93.94 79 MET A N 1
ATOM 629 C CA . MET A 1 79 ? 4.074 4.050 16.366 1.00 93.94 79 MET A CA 1
ATOM 630 C C . MET A 1 79 ? 4.851 5.365 16.489 1.00 93.94 79 MET A C 1
ATOM 632 O O . MET A 1 79 ? 5.507 5.599 17.506 1.00 93.94 79 MET A O 1
ATOM 636 N N . ILE A 1 80 ? 4.784 6.232 15.473 1.00 92.75 80 ILE A N 1
ATOM 637 C CA . ILE A 1 80 ? 5.465 7.536 15.482 1.00 92.75 80 ILE A CA 1
ATOM 638 C C . ILE A 1 80 ? 4.854 8.475 16.528 1.00 92.75 80 ILE A C 1
ATOM 640 O O . ILE A 1 80 ? 5.600 9.128 17.260 1.00 92.75 80 ILE A O 1
ATOM 644 N N . GLU A 1 81 ? 3.526 8.484 16.655 1.00 90.62 81 GLU A N 1
ATOM 645 C CA . GLU A 1 81 ? 2.808 9.273 17.666 1.00 90.62 81 GLU A CA 1
ATOM 646 C C . GLU A 1 81 ? 2.793 8.608 19.057 1.00 90.62 81 GLU A C 1
ATOM 648 O O . GLU A 1 81 ? 2.246 9.161 20.009 1.00 90.62 81 GLU A O 1
ATOM 653 N N . LYS A 1 82 ? 3.424 7.432 19.210 1.00 92.38 82 LYS A N 1
ATOM 654 C CA . LYS A 1 82 ? 3.484 6.652 20.462 1.00 92.38 82 LYS A CA 1
ATOM 655 C C . LYS A 1 82 ? 2.100 6.306 21.034 1.00 92.38 82 LYS A C 1
ATOM 657 O O . LYS A 1 82 ? 1.939 6.213 22.250 1.00 92.38 82 LYS A O 1
ATOM 662 N N . ILE A 1 83 ? 1.117 6.113 20.158 1.00 90.50 83 ILE A N 1
ATOM 663 C CA . ILE A 1 83 ? -0.256 5.735 20.512 1.00 90.50 83 ILE A CA 1
ATOM 664 C C . ILE A 1 83 ? -0.330 4.229 20.780 1.00 90.50 83 ILE A C 1
ATOM 666 O O . ILE A 1 83 ? -0.857 3.801 21.803 1.00 90.50 83 ILE A O 1
ATOM 670 N N . ASP A 1 84 ? 0.202 3.426 19.860 1.00 91.69 84 ASP A N 1
ATOM 671 C CA . ASP A 1 84 ? 0.184 1.965 19.920 1.00 91.69 84 ASP A CA 1
ATOM 672 C C . ASP A 1 84 ? 1.306 1.404 19.030 1.00 91.69 84 ASP A C 1
ATOM 674 O O . ASP A 1 84 ? 1.875 2.105 18.193 1.00 91.69 84 ASP A O 1
ATOM 678 N N . ASN A 1 85 ? 1.636 0.133 19.213 1.00 94.56 85 ASN A N 1
ATOM 679 C CA . ASN A 1 85 ? 2.602 -0.606 18.407 1.00 94.56 85 ASN A CA 1
ATOM 680 C C . ASN A 1 85 ? 2.112 -2.011 18.016 1.00 94.56 85 ASN A C 1
ATOM 682 O O . ASN A 1 85 ? 2.894 -2.808 17.492 1.00 94.56 85 ASN A O 1
ATOM 686 N N . LYS A 1 86 ? 0.834 -2.321 18.260 1.00 95.25 86 LYS A N 1
ATOM 687 C CA . LYS A 1 86 ? 0.227 -3.602 17.901 1.00 95.25 86 LYS A CA 1
ATOM 688 C C . LYS A 1 86 ? -0.324 -3.620 16.470 1.00 95.25 86 LYS A C 1
ATOM 690 O O . LYS A 1 86 ? -0.938 -2.641 16.048 1.00 95.25 86 LYS A O 1
ATOM 695 N N . PRO A 1 87 ? -0.197 -4.746 15.741 1.00 97.06 87 PRO A N 1
ATOM 696 C CA . PRO A 1 87 ? -0.803 -4.927 14.423 1.00 97.06 87 PRO A CA 1
ATOM 697 C C . PRO A 1 87 ? -2.297 -4.593 14.382 1.00 97.06 87 PRO A C 1
ATOM 699 O O . PRO A 1 87 ? -3.046 -4.906 15.308 1.00 97.06 87 PRO A O 1
ATOM 702 N N . ARG A 1 88 ? -2.740 -3.983 13.279 1.00 96.69 88 ARG A N 1
ATOM 703 C CA . ARG A 1 88 ? -4.155 -3.702 13.005 1.00 96.69 88 ARG A CA 1
ATOM 704 C C . ARG A 1 88 ? -4.757 -4.779 12.126 1.00 96.69 88 ARG A C 1
ATOM 706 O O . ARG A 1 88 ? -4.102 -5.247 11.199 1.00 96.69 88 ARG A O 1
ATOM 713 N N . SER A 1 89 ? -6.000 -5.161 12.416 1.00 98.50 89 SER A N 1
ATOM 714 C CA . SER A 1 89 ? -6.639 -6.284 11.738 1.00 98.50 89 SER A CA 1
ATOM 715 C C . SER A 1 89 ? -6.826 -6.004 10.252 1.00 98.50 89 SER A C 1
ATOM 717 O O . SER A 1 89 ? -7.671 -5.207 9.829 1.00 98.50 89 SER A O 1
ATOM 719 N N . ARG A 1 90 ? -6.064 -6.735 9.443 1.00 98.62 90 ARG A N 1
ATOM 720 C CA . ARG A 1 90 ? -6.143 -6.655 7.983 1.00 98.62 90 ARG A CA 1
ATOM 721 C C . ARG A 1 90 ? -7.456 -7.229 7.456 1.00 98.62 90 ARG A C 1
ATOM 723 O O . ARG A 1 90 ? -8.020 -6.680 6.517 1.00 98.62 90 ARG A O 1
ATOM 730 N N . LEU A 1 91 ? -7.997 -8.281 8.077 1.00 98.69 91 LEU A N 1
ATOM 731 C CA . LEU A 1 91 ? -9.302 -8.823 7.677 1.00 98.69 91 LEU A CA 1
ATOM 732 C C . LEU A 1 91 ? -10.460 -7.903 8.053 1.00 98.69 91 LEU A C 1
ATOM 734 O O . LEU A 1 91 ? -11.450 -7.878 7.330 1.00 98.69 91 LEU A O 1
ATOM 738 N N . PHE A 1 92 ? -10.340 -7.113 9.126 1.00 98.69 92 PHE A N 1
ATOM 739 C CA . PHE A 1 92 ? -11.346 -6.102 9.442 1.00 98.69 92 PHE A CA 1
ATOM 740 C C . PHE A 1 92 ? -11.426 -5.067 8.318 1.00 98.69 92 PHE A C 1
ATOM 742 O O . PHE A 1 92 ? -12.515 -4.773 7.827 1.00 98.69 92 PHE A O 1
ATOM 749 N N . ILE A 1 93 ? -10.278 -4.547 7.870 1.00 98.62 93 ILE A N 1
ATOM 750 C CA . ILE A 1 93 ? -10.231 -3.602 6.749 1.00 98.62 93 ILE A CA 1
ATOM 751 C C . ILE A 1 93 ? -10.759 -4.277 5.476 1.00 98.62 93 ILE A C 1
ATOM 753 O O . ILE A 1 93 ? -11.690 -3.759 4.868 1.00 98.62 93 ILE A O 1
ATOM 757 N N . TYR A 1 94 ? -10.252 -5.465 5.131 1.00 98.69 94 TYR A N 1
ATOM 758 C CA . TYR A 1 94 ? -10.599 -6.145 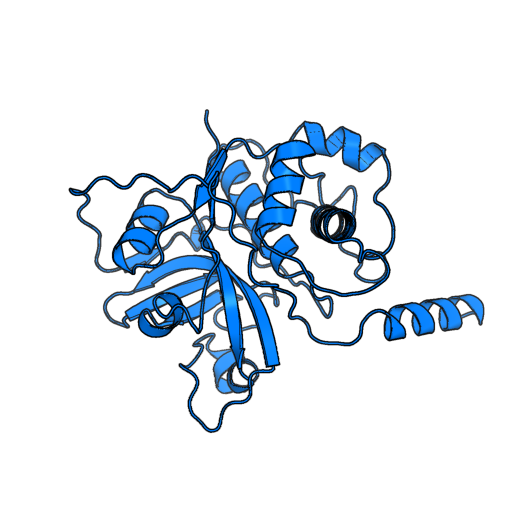3.879 1.00 98.69 94 TYR A CA 1
ATOM 759 C C . TYR A 1 94 ? -12.066 -6.578 3.782 1.00 98.69 94 TYR A C 1
ATOM 761 O O . TYR A 1 94 ? -12.661 -6.566 2.705 1.00 98.69 94 TYR A O 1
ATOM 769 N N . TYR A 1 95 ? -12.675 -6.982 4.898 1.00 98.75 95 TYR A N 1
ATOM 770 C CA . TYR A 1 95 ? -14.107 -7.267 4.943 1.00 98.75 95 TYR A CA 1
ATOM 771 C C . TYR A 1 95 ? -14.922 -5.995 4.678 1.00 98.75 95 TYR A C 1
ATOM 773 O O . TYR A 1 95 ? -15.834 -5.998 3.856 1.00 98.75 95 TYR A O 1
ATOM 781 N N . ASN A 1 96 ? -14.583 -4.887 5.343 1.00 98.69 96 ASN A N 1
ATOM 782 C CA . ASN A 1 96 ? -15.327 -3.635 5.212 1.00 98.69 96 ASN A CA 1
ATOM 783 C C . ASN A 1 96 ? -15.114 -2.944 3.852 1.00 98.69 96 ASN A C 1
ATOM 785 O O . ASN A 1 96 ? -16.048 -2.330 3.341 1.00 98.69 96 ASN A O 1
ATOM 789 N N . GLU A 1 97 ? -13.940 -3.096 3.236 1.00 98.56 97 GLU A N 1
ATOM 790 C CA . GLU A 1 97 ? -13.697 -2.739 1.833 1.00 98.56 97 GLU A CA 1
ATOM 791 C C . GLU A 1 97 ? -14.713 -3.431 0.914 1.00 98.56 97 GLU A C 1
ATOM 793 O O . GLU A 1 97 ? -15.491 -2.775 0.223 1.00 98.56 97 GLU A O 1
ATOM 798 N N . ARG A 1 98 ? -14.794 -4.763 0.986 1.00 98.19 98 ARG A N 1
ATOM 799 C CA . ARG A 1 98 ? -15.711 -5.550 0.151 1.00 98.19 98 ARG A CA 1
ATOM 800 C C . ARG A 1 98 ? -17.181 -5.377 0.524 1.00 98.19 98 ARG A C 1
ATOM 802 O O . ARG A 1 98 ? -18.043 -5.528 -0.333 1.00 98.19 98 ARG A O 1
ATOM 809 N N . MET A 1 99 ? -17.499 -4.988 1.760 1.00 98.25 99 MET A N 1
ATOM 810 C CA . MET A 1 99 ? -18.851 -4.532 2.116 1.00 98.25 99 MET A CA 1
ATOM 811 C C . MET A 1 99 ? -19.240 -3.268 1.346 1.00 98.25 99 MET A C 1
ATOM 813 O O . MET A 1 99 ? -20.365 -3.179 0.864 1.00 98.25 99 MET A O 1
ATOM 817 N N . LEU A 1 100 ? -18.334 -2.290 1.219 1.00 97.56 100 LEU A N 1
ATOM 818 C CA . LEU A 1 100 ? -18.592 -1.061 0.458 1.00 97.56 100 LEU A CA 1
ATOM 819 C C . LEU A 1 100 ? -18.707 -1.333 -1.048 1.00 97.56 100 LEU A C 1
ATOM 821 O O . LEU A 1 100 ? -19.468 -0.653 -1.739 1.00 97.56 100 LEU A O 1
ATOM 825 N N . GLU A 1 101 ? -17.981 -2.335 -1.537 1.00 97.38 101 GLU A N 1
ATOM 826 C CA . GLU A 1 101 ? -17.970 -2.735 -2.946 1.00 97.38 101 GLU A CA 1
ATOM 827 C C . GLU A 1 101 ? -19.019 -3.811 -3.301 1.00 97.38 101 GLU A C 1
ATOM 829 O O . GLU A 1 101 ? -19.233 -4.083 -4.480 1.00 97.38 101 GLU A O 1
ATOM 834 N N . ASN A 1 102 ? -19.757 -4.334 -2.313 1.00 97.31 102 ASN A N 1
ATOM 835 C CA . ASN A 1 102 ? -20.760 -5.405 -2.436 1.00 97.31 102 ASN A CA 1
ATOM 836 C C . ASN A 1 102 ? -20.192 -6.740 -2.960 1.00 97.31 102 ASN A C 1
ATOM 838 O O . ASN A 1 102 ? -20.769 -7.368 -3.847 1.00 97.31 102 ASN A O 1
ATOM 842 N N . SER A 1 103 ? -19.062 -7.178 -2.404 1.00 96.38 103 SER A N 1
ATOM 843 C CA . SER A 1 103 ? -18.313 -8.363 -2.846 1.00 96.38 103 SER A CA 1
ATOM 844 C C . SER A 1 103 ? -17.778 -9.237 -1.699 1.00 96.38 103 SER A C 1
ATOM 846 O O . SER A 1 103 ? -16.801 -9.960 -1.872 1.00 96.38 103 SER A O 1
ATOM 848 N N . VAL A 1 104 ? -18.390 -9.193 -0.508 1.00 96.00 104 VAL A N 1
ATOM 849 C CA . VAL A 1 104 ? -17.876 -9.899 0.691 1.00 96.00 104 VAL A CA 1
ATOM 850 C C . VAL A 1 104 ? -17.739 -11.412 0.546 1.00 96.00 104 VAL A C 1
ATOM 852 O O . VAL A 1 104 ? -16.866 -11.990 1.192 1.00 96.00 104 VAL A O 1
ATOM 855 N N . ASP A 1 105 ? -18.544 -12.032 -0.315 1.00 93.69 105 ASP A N 1
ATOM 856 C CA . ASP A 1 105 ? -18.564 -13.485 -0.519 1.00 93.69 105 ASP A CA 1
ATOM 857 C C . ASP A 1 105 ? -17.452 -13.984 -1.457 1.00 93.69 105 ASP A C 1
ATOM 859 O O . ASP A 1 105 ? -17.274 -15.189 -1.624 1.00 93.69 105 ASP A O 1
ATOM 863 N N . VAL A 1 106 ? -16.694 -13.077 -2.084 1.00 93.50 106 VAL A N 1
ATOM 864 C CA . VAL A 1 106 ? -15.637 -13.414 -3.047 1.00 93.50 106 VAL A CA 1
ATOM 865 C C . VAL A 1 106 ? -14.343 -12.661 -2.753 1.00 93.50 106 VAL A C 1
ATOM 867 O O . VAL A 1 106 ? -14.338 -11.575 -2.166 1.00 93.50 106 VAL A O 1
ATOM 870 N N . ASP A 1 107 ? -13.210 -13.240 -3.152 1.00 95.00 107 ASP A N 1
ATOM 871 C CA . ASP A 1 107 ? -11.905 -12.578 -3.073 1.00 95.00 107 ASP A CA 1
ATOM 872 C C . ASP A 1 107 ? -11.737 -11.608 -4.256 1.00 95.00 107 ASP A C 1
ATOM 874 O O . ASP A 1 107 ? -11.092 -11.920 -5.254 1.00 95.00 107 ASP A O 1
ATOM 878 N N . SER A 1 108 ? -12.407 -10.453 -4.189 1.00 94.81 108 SER A N 1
ATOM 879 C CA . SER A 1 108 ? -12.469 -9.481 -5.293 1.00 94.81 108 SER A CA 1
ATOM 880 C C . SER A 1 108 ? -11.298 -8.502 -5.356 1.00 94.81 108 SER A C 1
ATOM 882 O O . SER A 1 108 ? -11.216 -7.724 -6.306 1.00 94.81 108 SER A O 1
ATOM 884 N N . GLY A 1 109 ? -10.445 -8.467 -4.330 1.00 97.00 109 GLY A N 1
ATOM 885 C CA . GLY A 1 109 ? -9.641 -7.283 -4.062 1.00 97.00 109 GLY A CA 1
ATOM 886 C C . GLY A 1 109 ? -10.505 -6.099 -3.619 1.00 97.00 109 GLY A C 1
ATOM 887 O O . GLY A 1 109 ? -11.674 -6.276 -3.259 1.00 97.00 109 GLY A O 1
ATOM 888 N N . ALA A 1 110 ? -9.917 -4.905 -3.627 1.00 98.12 110 ALA A N 1
ATOM 889 C CA . ALA A 1 110 ? -10.578 -3.655 -3.281 1.00 98.12 110 ALA A CA 1
ATOM 890 C C . ALA A 1 110 ? -9.845 -2.425 -3.842 1.00 98.12 110 ALA A C 1
ATOM 892 O O . ALA A 1 110 ? -8.671 -2.477 -4.225 1.00 98.12 110 ALA A O 1
ATOM 893 N N . GLN A 1 111 ? -10.528 -1.283 -3.838 1.00 98.62 111 GLN A N 1
ATOM 894 C CA . GLN A 1 111 ? -9.923 0.032 -4.021 1.00 98.62 111 GLN A CA 1
ATOM 895 C C . GLN A 1 111 ? -9.277 0.538 -2.727 1.00 98.62 111 GLN A C 1
ATOM 897 O O . GLN A 1 111 ? -9.850 0.444 -1.639 1.00 98.62 111 GLN A O 1
ATOM 902 N N . ILE A 1 112 ? -8.121 1.201 -2.846 1.00 98.62 112 ILE A N 1
ATOM 903 C CA . ILE A 1 112 ? -7.421 1.793 -1.692 1.00 98.62 112 ILE A CA 1
ATOM 904 C C . ILE A 1 112 ? -8.314 2.827 -0.987 1.00 98.62 112 ILE A C 1
ATOM 906 O O . ILE A 1 112 ? -8.319 2.899 0.246 1.00 98.62 112 ILE A O 1
ATOM 910 N N . ARG A 1 113 ? -9.114 3.608 -1.735 1.00 97.88 113 ARG A N 1
ATOM 911 C CA . ARG A 1 113 ? -10.005 4.603 -1.115 1.00 97.88 113 ARG A CA 1
ATOM 912 C C . ARG A 1 113 ? -11.024 3.996 -0.160 1.00 97.88 113 ARG A C 1
ATOM 914 O O . ARG A 1 113 ? -11.395 4.659 0.804 1.00 97.88 113 ARG A O 1
ATOM 921 N N . ASP A 1 114 ? -11.509 2.787 -0.432 1.00 98.00 114 ASP A N 1
ATOM 922 C CA . ASP A 1 114 ? -12.597 2.191 0.342 1.00 98.00 114 ASP A CA 1
ATOM 923 C C . ASP A 1 114 ? -12.056 1.624 1.661 1.00 98.00 114 ASP A C 1
ATOM 925 O O . ASP A 1 114 ? -12.703 1.739 2.709 1.00 98.00 114 ASP A O 1
ATOM 929 N N . GLY A 1 115 ? -10.794 1.187 1.669 1.00 97.62 115 GLY A N 1
ATOM 930 C CA . GLY A 1 115 ? -10.061 0.895 2.897 1.00 97.62 115 GLY A CA 1
ATOM 931 C C . GLY A 1 115 ? -9.771 2.155 3.712 1.00 97.62 115 GLY A C 1
ATOM 932 O O . GLY A 1 115 ? -10.020 2.186 4.918 1.00 97.62 115 GLY A O 1
ATOM 933 N N . ILE A 1 116 ? -9.345 3.245 3.062 1.00 96.88 116 ILE A N 1
ATOM 934 C CA . ILE A 1 116 ? -9.149 4.547 3.727 1.00 96.88 116 ILE A CA 1
ATOM 935 C C . ILE A 1 116 ? -10.470 5.081 4.304 1.00 96.88 116 ILE A C 1
ATOM 937 O O . ILE A 1 116 ? -10.517 5.586 5.428 1.00 96.88 116 ILE A O 1
ATOM 941 N N . LYS A 1 117 ? -11.577 4.934 3.574 1.00 95.50 117 LYS A N 1
ATOM 942 C CA . LYS A 1 117 ? -12.914 5.305 4.044 1.00 95.50 117 LYS A CA 1
ATOM 943 C C . LYS A 1 117 ? -13.335 4.463 5.247 1.00 95.50 117 LYS A C 1
ATOM 945 O O . LYS A 1 117 ? -13.914 5.009 6.190 1.00 95.50 117 LYS A O 1
ATOM 950 N N . THR A 1 118 ? -13.019 3.170 5.250 1.00 94.56 118 THR A N 1
ATOM 951 C CA . THR A 1 118 ? -13.265 2.264 6.381 1.00 94.56 118 THR A CA 1
ATOM 952 C C . THR A 1 118 ? -12.548 2.746 7.639 1.00 94.56 118 THR A C 1
ATOM 954 O O . THR A 1 118 ? -13.207 3.042 8.636 1.00 94.56 118 THR A O 1
ATOM 957 N N . ILE A 1 119 ? -11.226 2.913 7.590 1.00 94.56 119 ILE A N 1
ATOM 958 C CA . ILE A 1 119 ? -10.432 3.304 8.769 1.00 94.56 119 ILE A CA 1
ATOM 959 C C . ILE A 1 119 ? -10.709 4.744 9.232 1.00 94.56 119 ILE A C 1
ATOM 961 O O . ILE A 1 119 ? -10.486 5.078 10.392 1.00 94.56 119 ILE A O 1
ATOM 965 N N . ASN A 1 120 ? -11.205 5.617 8.351 1.00 94.00 120 ASN A N 1
ATOM 966 C CA . ASN A 1 120 ? -11.603 6.971 8.733 1.00 94.00 120 ASN A CA 1
ATOM 967 C C . ASN A 1 120 ? -12.990 7.005 9.399 1.00 94.00 120 ASN A C 1
ATOM 969 O O . ASN A 1 120 ? -13.191 7.708 10.387 1.00 94.00 120 ASN A O 1
ATOM 973 N N . SER A 1 121 ? -13.958 6.240 8.886 1.00 92.19 121 SER A N 1
ATOM 974 C CA . SER A 1 121 ? -15.332 6.248 9.408 1.00 92.19 121 SER A CA 1
ATOM 975 C C . SER A 1 121 ? -15.510 5.340 10.627 1.00 92.19 121 SER A C 1
ATOM 977 O O . SER A 1 121 ? -16.081 5.757 11.642 1.00 92.19 121 SER A O 1
ATOM 979 N N . GLN A 1 122 ? -14.984 4.120 10.548 1.00 93.56 122 GLN A N 1
ATOM 980 C CA . GLN A 1 122 ? -15.155 3.061 11.542 1.00 93.56 122 GLN A CA 1
ATOM 981 C C . GLN A 1 122 ? -13.928 2.922 12.450 1.00 93.56 122 GLN A C 1
ATOM 983 O O . GLN A 1 122 ? -14.089 2.610 13.627 1.00 93.56 122 GLN A O 1
ATOM 988 N N . GLY A 1 123 ? -12.738 3.237 11.928 1.00 95.06 123 GLY A N 1
ATOM 989 C CA . GLY A 1 123 ? -11.457 2.912 12.557 1.00 95.06 123 GLY A CA 1
ATOM 990 C C . GLY A 1 123 ? -11.014 1.492 12.220 1.00 95.06 123 GLY A C 1
ATOM 991 O O . GLY A 1 123 ? -11.483 0.919 11.235 1.00 95.06 123 GLY A O 1
ATOM 992 N N . VAL A 1 124 ? -10.120 0.916 13.018 1.00 96.81 124 VAL A N 1
ATOM 993 C CA . VAL A 1 124 ? -9.673 -0.474 12.850 1.00 96.81 124 VAL A CA 1
ATOM 994 C C . VAL A 1 124 ? -9.308 -1.089 14.197 1.00 96.81 124 VAL A C 1
ATOM 996 O O . VAL A 1 124 ? -8.678 -0.439 15.020 1.00 96.81 124 VAL A O 1
ATOM 999 N N . CYS A 1 125 ? -9.723 -2.330 14.450 1.00 97.62 125 CYS A N 1
ATOM 1000 C CA . CYS A 1 125 ? -9.361 -3.036 15.680 1.00 97.62 125 CYS A CA 1
ATOM 1001 C C . CYS A 1 125 ? -7.943 -3.625 15.605 1.00 97.62 125 CYS A C 1
ATOM 1003 O O . CYS A 1 125 ? -7.354 -3.747 14.526 1.00 97.62 125 CYS A O 1
ATOM 1005 N N . SER A 1 126 ? -7.411 -4.064 16.744 1.00 97.44 126 SER A N 1
ATOM 1006 C CA . SER A 1 126 ? -6.201 -4.881 16.790 1.00 97.44 126 SER A CA 1
ATOM 1007 C C . SER A 1 126 ? -6.369 -6.177 15.990 1.00 97.44 126 SER A C 1
ATOM 1009 O O . SER A 1 126 ? -7.455 -6.765 15.929 1.00 97.44 126 SER A O 1
ATOM 1011 N N . GLU A 1 127 ? -5.279 -6.653 15.392 1.00 98.19 127 GLU A N 1
ATOM 1012 C CA . GLU A 1 127 ? -5.223 -7.984 14.789 1.00 98.19 127 GLU A CA 1
ATOM 1013 C C . GLU A 1 127 ? -5.314 -9.098 15.843 1.00 98.19 127 GLU A C 1
ATOM 1015 O O . GLU A 1 127 ? -5.740 -10.196 15.513 1.00 98.19 127 GLU A O 1
ATOM 1020 N N . ASP A 1 128 ? -5.033 -8.815 17.120 1.00 97.75 128 ASP A N 1
ATOM 1021 C CA . ASP A 1 128 ? -5.309 -9.759 18.216 1.00 97.75 128 ASP A CA 1
ATOM 1022 C C . ASP A 1 128 ? -6.821 -10.049 18.341 1.00 97.75 128 ASP A C 1
ATOM 1024 O O . ASP A 1 128 ? -7.226 -11.183 18.597 1.00 97.75 128 ASP A O 1
ATOM 1028 N N . SER A 1 129 ? -7.664 -9.029 18.140 1.00 98.12 129 SER A N 1
ATOM 1029 C CA . SER A 1 129 ? -9.125 -9.130 18.269 1.00 98.12 129 SER A CA 1
ATOM 1030 C C . SER A 1 129 ? -9.789 -9.752 17.043 1.00 98.12 129 SER A C 1
ATOM 1032 O O . SER A 1 129 ? -10.806 -10.435 17.164 1.00 98.12 129 SER A O 1
ATOM 1034 N N . TRP A 1 130 ? -9.221 -9.524 15.856 1.00 98.56 130 TRP A N 1
ATOM 1035 C CA . TRP A 1 130 ? -9.642 -10.182 14.619 1.00 98.56 130 TRP A CA 1
ATOM 1036 C C . TRP A 1 130 ? -8.417 -10.678 13.837 1.00 98.56 130 TRP A C 1
ATOM 1038 O O . TRP A 1 130 ? -7.912 -9.953 12.967 1.00 98.56 130 TRP A O 1
ATOM 1048 N N . PRO A 1 131 ? -7.923 -11.891 14.167 1.00 98.44 131 PRO A N 1
ATOM 1049 C CA . PRO A 1 131 ? -6.695 -12.450 13.607 1.00 98.44 131 PRO A CA 1
ATOM 1050 C C . PRO A 1 131 ? -6.727 -12.635 12.099 1.00 98.44 131 PRO A C 1
ATOM 1052 O O . PRO A 1 131 ? -7.775 -12.882 11.501 1.00 98.44 131 PRO A O 1
ATOM 1055 N N . TYR A 1 132 ? -5.544 -12.584 11.488 1.00 98.38 132 TYR A N 1
ATOM 1056 C CA . TYR A 1 132 ? -5.372 -12.773 10.051 1.00 98.38 132 TYR A CA 1
ATOM 1057 C C . TYR A 1 132 ? -5.423 -14.248 9.636 1.00 98.38 132 TYR A C 1
ATOM 1059 O O . TYR A 1 132 ? -4.435 -14.853 9.223 1.00 98.38 132 TYR A O 1
ATOM 1067 N N . ASP A 1 133 ? -6.609 -14.822 9.760 1.00 97.44 133 ASP A N 1
ATOM 1068 C CA . ASP A 1 133 ? -6.959 -16.146 9.273 1.00 97.44 133 ASP A CA 1
ATOM 1069 C C . ASP A 1 133 ? -7.698 -16.002 7.941 1.00 97.44 133 ASP A C 1
ATOM 1071 O O . ASP A 1 133 ? -8.893 -15.709 7.908 1.00 97.44 133 ASP A O 1
ATOM 1075 N N . ILE A 1 134 ? -6.979 -16.170 6.827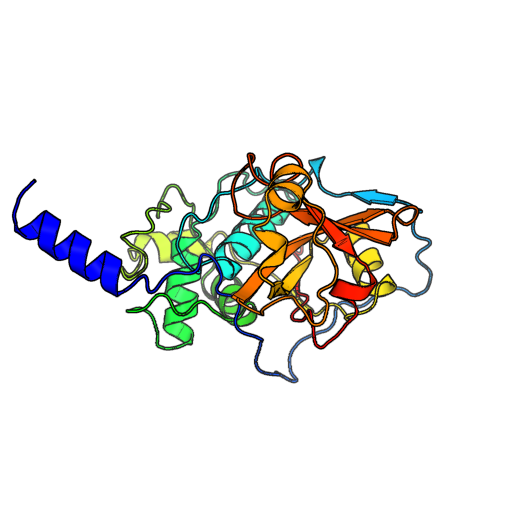 1.00 95.62 134 ILE 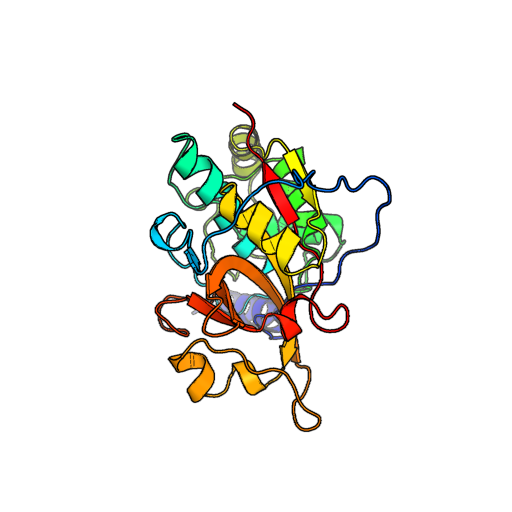A N 1
ATOM 1076 C CA . ILE A 1 134 ? -7.515 -15.895 5.485 1.00 95.62 134 ILE A CA 1
ATOM 1077 C C . ILE A 1 134 ? -8.764 -16.717 5.143 1.00 95.62 134 ILE A C 1
ATOM 1079 O O . ILE A 1 134 ? -9.507 -16.314 4.258 1.00 95.62 134 ILE A O 1
ATOM 1083 N N . SER A 1 135 ? -9.029 -17.821 5.849 1.00 94.94 135 SER A N 1
ATOM 1084 C CA . SER A 1 135 ? -10.253 -18.615 5.690 1.00 94.94 135 SER A CA 1
ATOM 1085 C C . SER A 1 135 ? -11.512 -17.862 6.150 1.00 94.94 135 SER A C 1
ATOM 1087 O O . SER A 1 135 ? -12.610 -18.121 5.668 1.00 94.94 135 SER A O 1
ATOM 1089 N N . LYS A 1 136 ? -11.350 -16.866 7.031 1.00 96.81 136 LYS A N 1
ATOM 1090 C CA . LYS A 1 136 ? -12.427 -16.051 7.610 1.00 96.81 136 LYS A CA 1
ATOM 1091 C C . LYS A 1 136 ? -12.678 -14.753 6.860 1.00 96.81 136 LYS A C 1
ATOM 1093 O O . LYS A 1 136 ? -13.385 -13.886 7.363 1.00 96.81 136 LYS A O 1
ATOM 1098 N N . PHE A 1 137 ? -12.098 -14.577 5.677 1.00 96.50 137 PHE A N 1
ATOM 1099 C CA . PHE A 1 137 ? -12.205 -13.312 4.959 1.00 96.50 137 PHE A CA 1
ATOM 1100 C C . PHE A 1 137 ? -13.661 -12.943 4.618 1.00 96.50 137 PHE A C 1
ATOM 1102 O O . PHE A 1 137 ? -13.996 -11.763 4.628 1.00 96.50 137 PHE A O 1
ATOM 1109 N N . THR A 1 138 ? -14.546 -13.911 4.374 1.00 96.50 138 THR A N 1
ATOM 1110 C CA . THR A 1 138 ? -15.984 -13.675 4.136 1.00 96.50 138 THR A CA 1
ATOM 1111 C C . THR A 1 138 ? -16.791 -13.454 5.421 1.00 96.50 138 THR A C 1
ATOM 1113 O O . THR A 1 138 ? -17.951 -13.054 5.367 1.00 96.50 138 THR A O 1
ATOM 1116 N N . ILE A 1 139 ? -16.198 -13.693 6.593 1.00 98.19 139 ILE A N 1
ATOM 1117 C CA . ILE A 1 139 ? -16.892 -13.620 7.877 1.00 98.19 139 ILE A CA 1
ATOM 1118 C C . ILE A 1 139 ? -16.852 -12.188 8.402 1.00 98.19 139 ILE A C 1
ATOM 1120 O O . ILE A 1 139 ? -15.783 -11.596 8.568 1.00 98.19 139 ILE A O 1
ATOM 1124 N N . LYS A 1 140 ? -18.032 -11.644 8.722 1.00 98.44 140 LYS A N 1
ATOM 1125 C CA . LYS A 1 140 ? -18.150 -10.335 9.369 1.00 98.44 140 LYS A CA 1
ATOM 1126 C C . LYS A 1 140 ? -17.393 -10.341 10.706 1.00 98.44 140 LYS A C 1
ATOM 1128 O O . LYS A 1 140 ? -17.691 -11.197 11.544 1.00 98.44 140 LYS A O 1
ATOM 1133 N N . PRO A 1 141 ? -16.487 -9.376 10.960 1.00 98.56 141 PRO A N 1
ATOM 1134 C CA . PRO A 1 141 ? -15.900 -9.201 12.282 1.00 98.56 141 PRO A CA 1
ATOM 1135 C C . PRO A 1 141 ? -16.988 -9.030 13.358 1.00 98.56 141 PRO A C 1
ATOM 1137 O O . PRO A 1 141 ? -18.036 -8.435 13.086 1.00 98.56 141 PRO A O 1
ATOM 1140 N N . PRO A 1 142 ? -16.776 -9.513 14.590 1.00 98.38 142 PRO A N 1
ATOM 1141 C CA . PRO A 1 142 ? -17.751 -9.352 15.661 1.00 98.38 142 PRO A CA 1
ATOM 1142 C C . PRO A 1 142 ? -17.926 -7.873 16.037 1.00 98.38 142 PRO A C 1
ATOM 1144 O O . PRO A 1 142 ? -17.017 -7.057 15.879 1.00 98.38 142 PRO A O 1
ATOM 1147 N N . ASP A 1 143 ? -19.083 -7.511 16.596 1.00 98.19 143 ASP A N 1
ATOM 1148 C CA . ASP A 1 143 ? -19.399 -6.120 16.971 1.00 98.19 143 ASP A CA 1
ATOM 1149 C C . ASP A 1 143 ? -18.428 -5.537 18.023 1.00 98.19 143 ASP A C 1
ATOM 1151 O O . ASP A 1 143 ? -18.245 -4.318 18.116 1.00 98.19 143 ASP A O 1
ATOM 1155 N N . THR A 1 144 ? -17.744 -6.397 18.783 1.00 98.19 144 THR A N 1
ATOM 1156 C CA . THR A 1 144 ? -16.647 -6.008 19.680 1.00 98.19 144 THR A CA 1
ATOM 1157 C C . THR A 1 144 ? -15.477 -5.387 18.916 1.00 98.19 144 THR A C 1
ATOM 1159 O O . THR A 1 144 ? -14.970 -4.354 19.349 1.00 98.19 144 THR A O 1
ATOM 1162 N N . CYS A 1 145 ? -15.117 -5.915 17.740 1.00 98.31 145 CYS A N 1
ATOM 1163 C CA . CYS A 1 145 ? -14.093 -5.330 16.871 1.00 98.31 145 CYS A CA 1
ATOM 1164 C C . CYS A 1 145 ? -14.502 -3.943 16.377 1.00 98.31 145 CYS A C 1
ATOM 1166 O O . CYS A 1 145 ? -13.694 -3.024 16.387 1.00 98.31 145 CYS A O 1
ATOM 1168 N N . TYR A 1 146 ? -15.768 -3.750 16.000 1.00 98.00 146 TYR A N 1
ATOM 1169 C CA . TYR A 1 146 ? -16.274 -2.434 15.590 1.00 98.00 146 TYR A CA 1
ATOM 1170 C C . TYR A 1 146 ? -16.329 -1.429 16.748 1.00 98.00 146 TYR A C 1
ATOM 1172 O O . TYR A 1 146 ? -16.236 -0.220 16.534 1.00 98.00 146 TYR A O 1
ATOM 1180 N N . THR A 1 147 ? -16.499 -1.910 17.979 1.00 97.19 147 THR A N 1
ATOM 1181 C CA . THR A 1 147 ? -16.452 -1.068 19.179 1.00 97.19 147 THR A CA 1
ATOM 1182 C C . THR A 1 147 ? -15.023 -0.639 19.488 1.00 97.19 147 THR A C 1
ATOM 1184 O O . THR A 1 147 ? -14.793 0.552 19.685 1.00 97.19 147 THR A O 1
ATOM 1187 N N . GLU A 1 148 ? -14.073 -1.575 19.454 1.00 96.19 148 GLU A N 1
ATOM 1188 C CA . GLU A 1 148 ? -12.640 -1.305 19.610 1.00 96.19 148 GLU A CA 1
ATOM 1189 C C . GLU A 1 148 ? -12.117 -0.377 18.509 1.00 96.19 148 GLU A C 1
ATOM 1191 O O . GLU A 1 148 ? -11.472 0.621 18.800 1.00 96.19 148 GLU A O 1
ATOM 1196 N N . ALA A 1 149 ? -12.478 -0.629 17.249 1.00 95.50 149 ALA A N 1
ATOM 1197 C CA . ALA A 1 149 ? -12.018 0.139 16.094 1.00 95.50 149 ALA A CA 1
ATOM 1198 C C . ALA A 1 149 ? -12.200 1.656 16.256 1.00 95.50 149 ALA A C 1
ATOM 1200 O O . ALA A 1 149 ? -11.365 2.439 15.804 1.00 95.50 149 ALA A O 1
ATOM 1201 N N . LYS A 1 150 ? -13.248 2.094 16.966 1.00 92.38 150 LYS A N 1
ATOM 1202 C CA . LYS A 1 150 ? -13.534 3.515 17.199 1.00 92.38 150 LYS A CA 1
ATOM 1203 C C . LYS A 1 150 ? -12.415 4.254 17.938 1.00 92.38 150 LYS A C 1
ATOM 1205 O O . LYS A 1 150 ? -12.382 5.479 17.825 1.00 92.38 150 LYS A O 1
ATOM 1210 N N . THR A 1 151 ? -11.537 3.562 18.669 1.00 86.56 151 THR A N 1
ATOM 1211 C CA . THR A 1 151 ? -10.402 4.179 19.374 1.00 86.56 151 THR A CA 1
ATOM 1212 C C . THR A 1 151 ? -9.183 4.414 18.483 1.00 86.56 151 THR A C 1
ATOM 1214 O O . THR A 1 151 ? -8.294 5.165 18.871 1.00 86.56 151 THR A O 1
ATOM 1217 N N . HIS A 1 152 ? -9.158 3.840 17.276 1.00 82.75 152 HIS A N 1
ATOM 1218 C CA . HIS A 1 152 ? -8.025 3.888 16.344 1.00 82.75 152 HIS A CA 1
ATOM 1219 C C . HIS A 1 152 ? -8.478 4.385 14.969 1.00 82.75 152 HIS A C 1
ATOM 1221 O O . HIS A 1 152 ? -8.431 3.680 13.959 1.00 82.75 152 HIS A O 1
ATOM 1227 N N . LYS A 1 153 ? -8.996 5.618 14.932 1.00 75.56 153 LYS A N 1
ATOM 1228 C CA . LYS A 1 153 ? -9.441 6.260 13.690 1.00 75.56 153 LYS A CA 1
ATOM 1229 C C . LYS A 1 153 ? -8.320 7.049 13.040 1.00 75.56 153 LYS A C 1
ATOM 1231 O O . LYS A 1 153 ? -7.671 7.870 13.683 1.00 75.56 153 LYS A O 1
ATOM 1236 N N . VAL A 1 154 ? -8.174 6.875 11.729 1.00 65.88 154 VAL A N 1
ATOM 1237 C CA . VAL A 1 154 ? -7.309 7.747 10.931 1.00 65.88 154 VAL A CA 1
ATOM 1238 C C . VAL A 1 154 ? -7.942 9.115 10.800 1.00 65.88 154 VAL A C 1
ATOM 1240 O O . VAL A 1 154 ? -9.117 9.245 10.449 1.00 65.88 154 VAL A O 1
ATOM 1243 N N . ILE A 1 155 ? -7.133 10.138 11.040 1.00 71.56 155 ILE A N 1
ATOM 1244 C CA . ILE A 1 155 ? -7.630 11.494 11.220 1.00 71.56 155 ILE A CA 1
ATOM 1245 C C . ILE A 1 155 ? -7.796 12.198 9.872 1.00 71.56 155 ILE A C 1
ATOM 1247 O O . ILE A 1 155 ? -8.850 12.773 9.591 1.00 71.56 155 ILE A O 1
ATOM 1251 N N . LYS A 1 156 ? -6.786 12.127 9.003 1.00 89.25 156 LYS A N 1
ATOM 1252 C CA . LYS A 1 156 ? -6.805 12.753 7.678 1.00 89.25 156 LYS A CA 1
ATOM 1253 C C . LYS A 1 156 ? -6.154 11.847 6.641 1.00 89.25 156 LYS A C 1
ATOM 1255 O O . LYS A 1 156 ? -5.275 11.050 6.941 1.00 89.25 156 LYS A O 1
ATOM 1260 N N . TYR A 1 157 ? -6.585 12.005 5.398 1.00 94.69 157 TYR A N 1
ATOM 1261 C CA . TYR A 1 157 ? -6.003 11.345 4.237 1.00 94.69 157 TYR A CA 1
ATOM 1262 C C . TYR A 1 157 ? -5.866 12.348 3.090 1.00 94.69 157 TYR A C 1
ATOM 1264 O O . TYR A 1 157 ? -6.661 13.296 2.968 1.00 94.69 157 TYR A O 1
ATOM 1272 N N . ARG A 1 158 ? -4.827 12.166 2.271 1.00 96.56 158 ARG A N 1
ATOM 1273 C CA . ARG A 1 158 ? -4.521 13.026 1.121 1.00 96.56 158 ARG A CA 1
ATOM 1274 C C . ARG A 1 158 ? -4.007 12.224 -0.064 1.00 96.56 158 ARG A C 1
ATOM 1276 O O . ARG A 1 158 ? -3.227 11.292 0.118 1.00 96.56 158 ARG A O 1
ATOM 1283 N N . LYS A 1 159 ? -4.380 12.641 -1.273 1.00 97.50 159 LYS A N 1
ATOM 1284 C CA . LYS A 1 159 ? -3.735 12.192 -2.512 1.00 97.50 159 LYS A CA 1
ATOM 1285 C C . LYS A 1 159 ? -2.356 12.832 -2.634 1.00 97.50 159 LYS A C 1
ATOM 1287 O O . LYS A 1 159 ? -2.196 14.013 -2.325 1.00 97.50 159 LYS A O 1
ATOM 1292 N N . VAL A 1 160 ? -1.389 12.095 -3.159 1.00 97.38 160 VAL A N 1
ATOM 1293 C CA . VAL A 1 160 ? -0.100 12.645 -3.593 1.00 97.38 160 VAL A CA 1
ATOM 1294 C C . VAL A 1 160 ? -0.107 12.725 -5.115 1.00 97.38 160 VAL A C 1
ATOM 1296 O O . VAL A 1 160 ? -0.547 11.795 -5.789 1.00 97.38 160 VAL A O 1
ATOM 1299 N N . ASN A 1 161 ? 0.362 13.842 -5.669 1.00 97.06 161 ASN A N 1
ATOM 1300 C CA . ASN A 1 161 ? 0.570 13.944 -7.110 1.00 97.06 161 ASN A CA 1
ATOM 1301 C C . ASN A 1 161 ? 1.567 12.871 -7.565 1.00 97.06 161 ASN A C 1
ATOM 1303 O O . ASN A 1 161 ? 2.604 12.670 -6.934 1.00 97.06 161 ASN A O 1
ATOM 1307 N N . GLN A 1 162 ? 1.279 12.222 -8.692 1.00 97.38 162 GLN A N 1
ATOM 1308 C CA . GLN A 1 162 ? 2.116 11.168 -9.268 1.00 97.38 162 GLN A CA 1
ATOM 1309 C C . GLN A 1 162 ? 3.339 11.761 -9.990 1.00 97.38 162 GLN A C 1
ATOM 1311 O O . GLN A 1 162 ? 3.542 11.594 -11.188 1.00 97.38 162 GLN A O 1
ATOM 1316 N N . THR A 1 163 ? 4.163 12.502 -9.253 1.00 97.44 163 THR A N 1
ATOM 1317 C CA . THR A 1 163 ? 5.449 13.012 -9.725 1.00 97.44 163 THR A CA 1
ATOM 1318 C C . THR A 1 163 ? 6.544 12.537 -8.785 1.00 97.44 163 THR A C 1
ATOM 1320 O O . THR A 1 163 ? 6.344 12.436 -7.574 1.00 97.44 163 THR A O 1
ATOM 1323 N N . VAL A 1 164 ? 7.737 12.272 -9.325 1.00 97.62 164 VAL A N 1
ATOM 1324 C CA . VAL A 1 164 ? 8.883 11.838 -8.509 1.00 97.62 164 VAL A CA 1
ATOM 1325 C C . VAL A 1 164 ? 9.152 12.829 -7.374 1.00 97.62 164 VAL A C 1
ATOM 1327 O O . VAL A 1 164 ? 9.420 12.426 -6.246 1.00 97.62 164 VAL A O 1
ATOM 1330 N N . ASN A 1 165 ? 9.052 14.127 -7.658 1.00 96.56 165 ASN A N 1
ATOM 1331 C CA . ASN A 1 165 ? 9.303 15.175 -6.678 1.00 96.56 165 ASN A CA 1
ATOM 1332 C C . ASN A 1 165 ? 8.249 15.196 -5.560 1.00 96.56 165 ASN A C 1
ATOM 1334 O O . ASN A 1 165 ? 8.616 15.262 -4.391 1.00 96.56 165 ASN A O 1
ATOM 1338 N N . ASP A 1 166 ? 6.958 15.103 -5.891 1.00 97.06 166 ASP A N 1
ATOM 1339 C CA . ASP A 1 166 ? 5.891 15.140 -4.884 1.00 97.06 166 ASP A CA 1
ATOM 1340 C C . ASP A 1 166 ? 5.886 13.894 -3.996 1.00 97.06 166 ASP A C 1
ATOM 1342 O O . ASP A 1 166 ? 5.722 14.014 -2.780 1.00 97.06 166 ASP A O 1
ATOM 1346 N N . ILE A 1 167 ? 6.157 12.722 -4.581 1.00 98.06 167 ILE A N 1
ATOM 1347 C CA . ILE A 1 167 ? 6.343 11.460 -3.852 1.00 98.06 167 ILE A CA 1
ATOM 1348 C C . ILE A 1 167 ? 7.503 11.601 -2.855 1.00 98.06 167 ILE A C 1
ATOM 1350 O O . ILE A 1 167 ? 7.336 11.339 -1.665 1.00 98.06 167 ILE A O 1
ATOM 1354 N N . LYS A 1 168 ? 8.670 12.094 -3.288 1.00 98.06 168 LYS A N 1
ATOM 1355 C CA . LYS A 1 168 ? 9.808 12.305 -2.377 1.00 98.06 168 LYS A CA 1
ATOM 1356 C C . LYS A 1 168 ? 9.527 13.336 -1.289 1.00 98.06 168 LYS A C 1
ATOM 1358 O O . LYS A 1 168 ? 9.907 13.116 -0.143 1.00 98.06 168 LYS A O 1
ATOM 1363 N N . LYS A 1 169 ? 8.862 14.450 -1.615 1.00 97.00 169 LYS A N 1
ATOM 1364 C CA . LYS A 1 169 ? 8.496 15.478 -0.626 1.00 97.00 169 LYS A CA 1
ATOM 1365 C C . LYS A 1 169 ? 7.572 14.914 0.452 1.00 97.00 169 LYS A C 1
ATOM 1367 O O . LYS A 1 169 ? 7.784 15.201 1.628 1.00 97.00 169 LYS A O 1
ATOM 1372 N N . ALA A 1 170 ? 6.593 14.093 0.075 1.00 96.31 170 ALA A N 1
ATOM 1373 C CA . ALA A 1 170 ? 5.721 13.411 1.029 1.00 96.31 170 ALA A CA 1
ATOM 1374 C C . ALA A 1 170 ? 6.516 12.462 1.946 1.00 96.31 170 ALA A C 1
ATOM 1376 O O . ALA A 1 170 ? 6.420 12.570 3.169 1.00 96.31 170 ALA A O 1
ATOM 1377 N N . LEU A 1 171 ? 7.385 11.624 1.371 1.00 97.44 171 LEU A N 1
ATOM 1378 C CA . LEU A 1 171 ? 8.250 10.714 2.130 1.00 97.44 171 LEU A CA 1
ATOM 1379 C C . LEU A 1 171 ? 9.177 11.464 3.095 1.00 97.44 171 LEU A C 1
ATOM 1381 O O . LEU A 1 171 ? 9.283 11.090 4.260 1.00 97.44 171 LEU A O 1
ATOM 1385 N N . TYR A 1 172 ? 9.816 12.547 2.641 1.00 96.75 172 TYR A N 1
ATOM 1386 C CA . TYR A 1 172 ? 10.738 13.343 3.459 1.00 96.75 172 TYR A CA 1
ATOM 1387 C C . TYR A 1 172 ? 10.051 14.005 4.656 1.00 96.75 172 TYR A C 1
ATOM 1389 O O . TYR A 1 172 ? 10.655 14.171 5.713 1.00 96.75 172 TYR A O 1
ATOM 1397 N N . ARG A 1 173 ? 8.763 14.334 4.510 1.00 94.31 173 ARG A N 1
ATOM 1398 C CA . ARG A 1 173 ? 7.906 14.825 5.598 1.00 94.31 173 ARG A CA 1
ATOM 1399 C C . ARG A 1 173 ? 7.474 13.726 6.572 1.00 94.31 173 ARG A C 1
ATOM 1401 O O . ARG A 1 173 ? 6.763 14.021 7.524 1.00 94.31 173 ARG A O 1
ATOM 1408 N N . GLY A 1 174 ? 7.908 12.487 6.354 1.00 95.25 174 GLY A N 1
ATOM 1409 C CA . GLY A 1 174 ? 7.612 11.354 7.218 1.00 95.25 174 GLY A CA 1
ATOM 1410 C C . GLY A 1 174 ? 6.326 10.617 6.863 1.00 95.25 174 GLY A C 1
ATOM 1411 O O . GLY A 1 174 ? 5.859 9.861 7.709 1.00 95.25 174 GLY A O 1
ATOM 1412 N N . PHE A 1 175 ? 5.772 10.805 5.659 1.00 95.75 175 PHE A N 1
ATOM 1413 C CA . PHE A 1 175 ? 4.568 10.104 5.205 1.00 95.75 175 PHE A CA 1
ATOM 1414 C C . PHE A 1 175 ? 4.917 8.950 4.251 1.00 95.75 175 PHE A C 1
ATOM 1416 O O . PHE A 1 175 ? 5.222 9.212 3.084 1.00 95.75 175 PHE A O 1
ATOM 1423 N N . PRO A 1 176 ? 4.851 7.679 4.693 1.00 97.50 176 PRO A N 1
ATOM 1424 C CA . PRO A 1 176 ? 4.801 6.541 3.787 1.00 97.50 176 PRO A CA 1
ATOM 1425 C C . PRO A 1 176 ? 3.576 6.647 2.879 1.00 97.50 176 PRO A C 1
ATOM 1427 O O . PRO A 1 176 ? 2.519 7.118 3.301 1.00 97.50 176 PRO A O 1
ATOM 1430 N N . ILE A 1 177 ? 3.718 6.210 1.631 1.00 98.62 177 ILE A N 1
ATOM 1431 C CA . ILE A 1 177 ? 2.687 6.400 0.607 1.00 98.62 177 ILE A CA 1
ATOM 1432 C C . ILE A 1 177 ? 2.134 5.042 0.213 1.00 98.62 177 ILE A C 1
ATOM 1434 O O . ILE A 1 177 ? 2.864 4.217 -0.331 1.00 98.62 177 ILE A O 1
ATOM 1438 N N . ILE A 1 178 ? 0.847 4.828 0.453 1.00 98.75 178 ILE A N 1
ATOM 1439 C CA . ILE A 1 178 ? 0.116 3.687 -0.092 1.00 98.75 178 ILE A CA 1
ATOM 1440 C C . ILE A 1 178 ? -0.134 3.981 -1.568 1.00 98.75 178 ILE A C 1
ATOM 1442 O O . ILE A 1 178 ? -0.567 5.082 -1.902 1.00 98.75 178 ILE A O 1
ATOM 1446 N N . PHE A 1 179 ? 0.140 3.034 -2.455 1.00 98.88 179 PHE A N 1
ATOM 1447 C CA . PHE A 1 179 ? -0.174 3.185 -3.873 1.00 98.88 179 PHE A CA 1
ATOM 1448 C C . PHE A 1 179 ? -0.480 1.839 -4.511 1.00 98.88 179 PHE A C 1
ATOM 1450 O O . PHE A 1 179 ? -0.091 0.790 -3.992 1.00 98.88 179 PHE A O 1
ATOM 1457 N N . GLY A 1 180 ? -1.177 1.891 -5.640 1.00 98.75 180 GLY A N 1
ATOM 1458 C CA . GLY A 1 180 ? -1.479 0.735 -6.463 1.00 98.75 180 GLY A CA 1
ATOM 1459 C C . GLY A 1 180 ? -0.637 0.714 -7.732 1.00 98.75 180 GLY A C 1
ATOM 1460 O O . GLY A 1 180 ? -0.310 1.762 -8.295 1.00 98.75 180 GLY A O 1
ATOM 1461 N N . PHE A 1 181 ? -0.270 -0.475 -8.194 1.00 98.62 181 PHE A N 1
ATOM 1462 C CA . PHE A 1 181 ? 0.445 -0.654 -9.450 1.00 98.62 181 PHE A CA 1
ATOM 1463 C C . PHE A 1 181 ? 0.032 -1.937 -10.164 1.00 98.62 181 PHE A C 1
ATOM 1465 O O . PHE A 1 181 ? -0.352 -2.933 -9.546 1.00 98.62 181 PHE A O 1
ATOM 1472 N N . VAL A 1 182 ? 0.096 -1.888 -11.490 1.00 98.12 182 VAL A N 1
ATOM 1473 C CA . VAL A 1 182 ? -0.150 -3.031 -12.366 1.00 98.12 182 VAL A CA 1
ATOM 1474 C C . VAL A 1 182 ? 0.998 -4.011 -12.181 1.00 98.12 182 VAL A C 1
ATOM 1476 O O . VAL A 1 182 ? 2.156 -3.617 -12.193 1.00 98.12 182 VAL A O 1
ATOM 1479 N N . VAL A 1 183 ? 0.702 -5.288 -11.997 1.00 96.44 183 VAL A N 1
ATOM 1480 C CA . VAL A 1 183 ? 1.704 -6.328 -11.794 1.00 96.44 183 VAL A CA 1
ATOM 1481 C C . VAL A 1 183 ? 1.881 -7.127 -13.066 1.00 96.44 183 VAL A C 1
ATOM 1483 O O . VAL A 1 183 ? 0.917 -7.554 -13.697 1.00 96.44 183 VAL A O 1
ATOM 1486 N N . TYR A 1 184 ? 3.141 -7.389 -13.389 1.00 97.25 184 TYR A N 1
ATOM 1487 C CA . TYR A 1 184 ? 3.531 -8.254 -14.487 1.00 97.25 184 TYR A CA 1
ATOM 1488 C C . TYR A 1 184 ? 4.240 -9.505 -13.970 1.00 97.25 184 TYR A C 1
ATOM 1490 O O . TYR A 1 184 ? 4.942 -9.448 -12.957 1.00 97.25 184 TYR A O 1
ATOM 1498 N N . ASP A 1 185 ? 4.129 -10.604 -14.714 1.00 95.81 185 ASP A N 1
ATOM 1499 C CA . ASP A 1 185 ? 4.724 -11.919 -14.418 1.00 95.81 185 ASP A CA 1
ATOM 1500 C C . ASP A 1 185 ? 6.210 -11.898 -14.028 1.00 95.81 185 ASP A C 1
ATOM 1502 O O . ASP A 1 185 ? 6.676 -12.719 -13.238 1.00 95.81 185 ASP A O 1
ATOM 1506 N N . SER A 1 186 ? 6.959 -10.905 -14.506 1.00 96.06 186 SER A N 1
ATOM 1507 C CA . SER A 1 186 ? 8.349 -10.668 -14.123 1.00 96.06 186 SER A CA 1
ATOM 1508 C C . SER A 1 186 ? 8.585 -10.602 -12.611 1.00 96.06 186 SER A C 1
ATOM 1510 O O . SER A 1 186 ? 9.670 -10.987 -12.176 1.00 96.06 186 SER A O 1
ATOM 1512 N N . ILE A 1 187 ? 7.605 -10.157 -11.813 1.00 95.56 187 ILE A N 1
ATOM 1513 C CA . ILE A 1 187 ? 7.762 -10.004 -10.361 1.00 95.56 187 ILE A CA 1
ATOM 1514 C C . ILE A 1 187 ? 7.914 -11.348 -9.638 1.00 95.56 187 ILE A C 1
ATOM 1516 O O . ILE A 1 187 ? 8.473 -11.408 -8.543 1.00 95.56 187 ILE A O 1
ATOM 1520 N N . GLU A 1 188 ? 7.419 -12.425 -10.251 1.00 94.50 188 GLU A N 1
ATOM 1521 C CA . GLU A 1 188 ? 7.459 -13.777 -9.696 1.00 94.50 188 GLU A CA 1
ATOM 1522 C C . GLU A 1 188 ? 8.748 -14.520 -10.063 1.00 94.50 188 GLU A C 1
ATOM 1524 O O . GLU A 1 188 ? 9.011 -15.607 -9.544 1.00 94.50 188 GLU A O 1
ATOM 1529 N N . LYS A 1 189 ? 9.589 -13.940 -10.932 1.00 96.19 189 LYS A N 1
ATOM 1530 C CA . LYS A 1 189 ? 10.865 -14.549 -11.317 1.00 96.19 189 LYS A CA 1
ATOM 1531 C C . LYS A 1 189 ? 11.784 -14.664 -10.093 1.00 96.19 189 LYS A C 1
ATOM 1533 O O . LYS A 1 189 ? 11.920 -13.684 -9.360 1.00 96.19 189 LYS A O 1
ATOM 1538 N N . PRO A 1 190 ? 12.523 -15.780 -9.921 1.00 97.00 190 PRO A N 1
ATOM 1539 C CA . PRO A 1 190 ? 13.424 -15.975 -8.780 1.00 97.00 190 PRO A CA 1
ATOM 1540 C C . PRO A 1 190 ? 14.447 -14.852 -8.568 1.00 97.00 190 PRO A C 1
ATOM 1542 O O . PRO A 1 190 ? 14.828 -14.537 -7.442 1.00 97.00 190 PRO A O 1
ATOM 1545 N N . THR A 1 191 ? 14.902 -14.221 -9.652 1.00 97.19 191 THR A N 1
ATOM 1546 C CA . THR A 1 191 ? 15.807 -13.067 -9.590 1.00 97.19 191 THR A CA 1
ATOM 1547 C C . THR A 1 191 ? 15.157 -11.859 -8.918 1.00 97.19 191 THR A C 1
ATOM 1549 O O . THR A 1 191 ? 15.818 -11.168 -8.142 1.00 97.19 191 THR A O 1
ATOM 1552 N N . VAL A 1 192 ? 13.867 -11.621 -9.162 1.00 97.38 192 VAL A N 1
ATOM 1553 C CA . VAL A 1 192 ? 13.092 -10.540 -8.543 1.00 97.38 192 VAL A CA 1
ATOM 1554 C C . VAL A 1 192 ? 12.676 -10.922 -7.131 1.00 97.38 192 VAL A C 1
ATOM 1556 O O . VAL A 1 192 ? 12.901 -10.141 -6.216 1.00 97.38 192 VAL A O 1
ATOM 1559 N N . THR A 1 193 ? 12.183 -12.141 -6.902 1.00 97.00 193 THR A N 1
ATOM 1560 C CA . THR A 1 193 ? 11.796 -12.578 -5.550 1.00 97.00 193 THR A CA 1
ATOM 1561 C C . THR A 1 193 ? 12.976 -12.652 -4.583 1.00 97.00 193 THR A C 1
ATOM 1563 O O . THR A 1 193 ? 12.749 -12.615 -3.384 1.00 97.00 193 THR A O 1
ATOM 1566 N N . LYS A 1 194 ? 14.222 -12.734 -5.069 1.00 97.94 194 LYS A N 1
ATOM 1567 C CA . LYS A 1 194 ? 15.436 -12.677 -4.237 1.00 97.94 194 LYS A CA 1
ATOM 1568 C C . LYS A 1 194 ? 15.995 -11.263 -4.053 1.00 97.94 194 LYS A C 1
ATOM 1570 O O . LYS A 1 194 ? 16.600 -10.980 -3.028 1.00 97.94 194 LYS A O 1
ATOM 1575 N N . SER A 1 195 ? 15.868 -10.391 -5.055 1.00 98.00 195 SER A N 1
ATOM 1576 C CA . SER A 1 195 ? 16.469 -9.044 -5.020 1.00 98.00 195 SER A CA 1
ATOM 1577 C C . SER A 1 195 ? 15.495 -7.939 -4.613 1.00 98.00 195 SER A C 1
ATOM 1579 O O . SER A 1 195 ? 15.920 -6.878 -4.167 1.00 98.00 195 SER A O 1
ATOM 1581 N N . GLY A 1 196 ? 14.198 -8.159 -4.823 1.00 98.12 196 GLY A N 1
ATOM 1582 C CA . GLY A 1 196 ? 13.138 -7.170 -4.672 1.00 98.12 196 GLY A CA 1
ATOM 1583 C C . GLY A 1 196 ? 13.116 -6.116 -5.781 1.00 98.12 196 GLY A C 1
ATOM 1584 O O . GLY A 1 196 ? 12.278 -5.222 -5.730 1.00 98.12 196 GLY A O 1
ATOM 1585 N N . ILE A 1 197 ? 14.012 -6.180 -6.773 1.00 98.56 197 ILE A N 1
ATOM 1586 C CA . ILE A 1 197 ? 14.084 -5.199 -7.864 1.00 98.56 197 ILE A CA 1
ATOM 1587 C C . ILE A 1 197 ? 13.024 -5.543 -8.911 1.00 98.56 197 ILE A C 1
ATOM 1589 O O . ILE A 1 197 ? 13.187 -6.487 -9.682 1.00 98.56 197 ILE A O 1
ATOM 1593 N N . ILE A 1 198 ? 11.947 -4.763 -8.941 1.00 98.19 198 ILE A N 1
ATOM 1594 C CA . ILE A 1 198 ? 10.841 -4.917 -9.885 1.00 98.19 198 ILE A CA 1
ATOM 1595 C C . ILE A 1 198 ? 11.250 -4.263 -11.214 1.00 98.19 198 ILE A C 1
ATOM 1597 O O . ILE A 1 198 ? 11.469 -3.046 -11.250 1.00 98.19 198 ILE A O 1
ATOM 1601 N N . PRO A 1 199 ? 11.382 -5.031 -12.310 1.00 97.06 199 PRO A N 1
ATOM 1602 C CA . PRO A 1 199 ? 11.747 -4.470 -13.602 1.00 97.06 199 PRO A CA 1
ATOM 1603 C C . PRO A 1 199 ? 10.574 -3.695 -14.210 1.00 97.06 199 PRO A C 1
ATOM 1605 O O . PRO A 1 199 ? 9.407 -3.998 -13.956 1.00 97.06 199 PRO A O 1
ATOM 1608 N N . LEU A 1 200 ? 10.885 -2.719 -15.066 1.00 97.00 200 LEU A N 1
ATOM 1609 C CA . LEU A 1 200 ? 9.881 -2.168 -15.974 1.00 97.00 200 LEU A CA 1
ATOM 1610 C C . LEU A 1 200 ? 9.373 -3.282 -16.900 1.00 97.00 200 LEU A C 1
ATOM 1612 O O . LEU A 1 200 ? 10.194 -4.059 -17.400 1.00 97.00 200 LEU A O 1
ATOM 1616 N N . PRO A 1 201 ? 8.056 -3.360 -17.147 1.00 95.75 201 PRO A N 1
ATOM 1617 C CA . PRO A 1 201 ? 7.520 -4.340 -18.071 1.00 95.75 201 PRO A CA 1
ATOM 1618 C C . PRO A 1 201 ? 7.947 -4.016 -19.503 1.00 95.75 201 PRO A C 1
ATOM 1620 O O . PRO A 1 201 ? 8.085 -2.853 -19.889 1.00 95.75 201 PRO A O 1
ATOM 1623 N N . ASN A 1 202 ? 8.129 -5.061 -20.299 1.00 93.69 202 ASN A N 1
ATOM 1624 C CA . ASN A 1 202 ? 8.313 -4.978 -21.742 1.00 93.69 202 ASN A CA 1
ATOM 1625 C C . ASN A 1 202 ? 7.221 -5.786 -22.469 1.00 93.69 202 ASN A C 1
ATOM 1627 O O . ASN A 1 202 ? 6.343 -6.368 -21.836 1.00 93.69 202 ASN A O 1
ATOM 1631 N N . SER A 1 203 ? 7.277 -5.834 -23.802 1.00 92.44 203 SER A N 1
ATOM 1632 C CA . SER A 1 203 ? 6.274 -6.513 -24.638 1.00 92.44 203 SER A CA 1
ATOM 1633 C C . SER A 1 203 ? 6.145 -8.024 -24.410 1.00 92.44 203 SER A C 1
ATOM 1635 O O . SER A 1 203 ? 5.165 -8.615 -24.851 1.00 92.44 203 SER A O 1
ATOM 1637 N N . GLU A 1 204 ? 7.125 -8.665 -23.772 1.00 93.56 204 GLU A N 1
ATOM 1638 C CA . GLU A 1 204 ? 7.088 -10.096 -23.445 1.00 93.56 204 GLU A CA 1
ATOM 1639 C C . GLU A 1 204 ? 6.413 -10.371 -22.098 1.00 93.56 204 GLU A C 1
ATOM 1641 O O . GLU A 1 204 ? 6.033 -11.508 -21.818 1.00 93.56 204 GLU A O 1
ATOM 1646 N N . ASN A 1 205 ? 6.280 -9.350 -21.247 1.00 95.62 205 ASN A N 1
ATOM 1647 C CA . ASN A 1 205 ? 5.690 -9.496 -19.929 1.00 95.62 205 ASN A CA 1
ATOM 1648 C C . ASN A 1 205 ? 4.167 -9.502 -19.996 1.00 95.62 205 ASN A C 1
ATOM 1650 O O . ASN A 1 205 ? 3.552 -8.638 -20.620 1.00 95.62 205 ASN A O 1
ATOM 1654 N N . LYS A 1 206 ? 3.553 -10.443 -19.278 1.00 96.12 206 LYS A N 1
ATOM 1655 C CA . LYS A 1 206 ? 2.098 -10.514 -19.139 1.00 96.12 206 LYS A CA 1
ATOM 1656 C C . LYS A 1 206 ? 1.653 -9.773 -17.893 1.00 96.12 206 LYS A C 1
ATOM 1658 O O . LYS A 1 206 ? 2.214 -9.991 -16.820 1.00 96.12 206 LYS A O 1
ATOM 1663 N N . GLU A 1 207 ? 0.637 -8.933 -18.038 1.00 95.56 207 GLU A N 1
ATOM 1664 C CA . GLU A 1 207 ? -0.1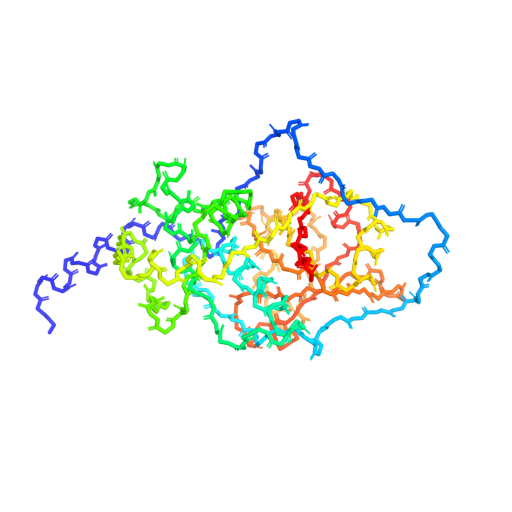06 -8.393 -16.903 1.00 95.56 207 GLU A CA 1
ATOM 1665 C C . GLU A 1 207 ? -0.827 -9.542 -16.183 1.00 95.56 207 GLU A C 1
ATOM 1667 O O . GLU A 1 207 ? -1.481 -10.368 -16.821 1.00 95.56 207 GLU A O 1
ATOM 1672 N N . ILE A 1 208 ? -0.667 -9.615 -14.862 1.00 95.19 208 ILE A N 1
ATOM 1673 C CA . ILE A 1 208 ? -1.205 -10.697 -14.021 1.00 95.19 208 ILE A CA 1
ATOM 1674 C C . ILE A 1 208 ? -2.053 -10.193 -12.848 1.00 95.19 208 ILE A C 1
ATOM 1676 O O . ILE A 1 208 ? -2.533 -11.001 -12.056 1.00 95.19 208 ILE A O 1
ATOM 1680 N N . GLY A 1 209 ? -2.254 -8.879 -12.722 1.00 95.19 209 GLY A N 1
ATOM 1681 C CA . GLY A 1 209 ? -3.152 -8.295 -11.726 1.00 95.19 209 GLY A CA 1
ATOM 1682 C C . GLY A 1 209 ? -2.739 -6.896 -11.285 1.00 95.19 209 GLY A C 1
ATOM 1683 O O . GLY A 1 209 ? -1.875 -6.266 -11.887 1.00 95.19 209 GLY A O 1
ATOM 1684 N N . GLY A 1 210 ? -3.347 -6.422 -10.199 1.00 97.25 210 GLY A N 1
ATOM 1685 C CA . GLY A 1 210 ? -3.009 -5.162 -9.544 1.00 97.25 210 GLY A CA 1
ATOM 1686 C C . GLY A 1 210 ? -2.606 -5.386 -8.090 1.00 97.25 210 GLY A C 1
ATOM 1687 O O . GLY A 1 210 ? -3.274 -6.122 -7.365 1.00 97.25 210 GLY A O 1
ATOM 1688 N N . HIS A 1 211 ? -1.544 -4.732 -7.626 1.00 98.44 211 HIS A N 1
ATOM 1689 C CA 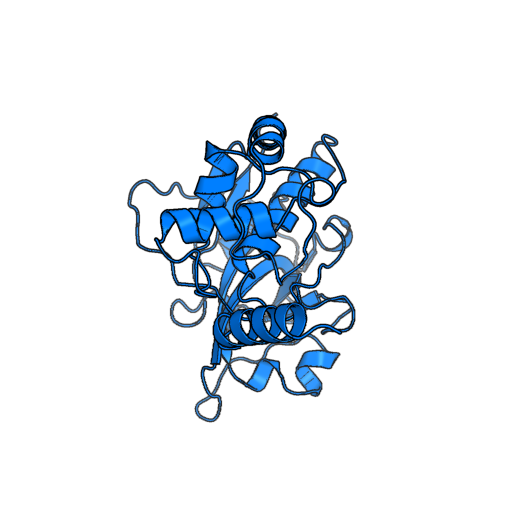. HIS A 1 211 ? -1.068 -4.856 -6.245 1.00 98.44 211 HIS A CA 1
ATOM 1690 C C . HIS A 1 211 ? -0.948 -3.500 -5.560 1.00 98.44 211 HIS A C 1
ATOM 1692 O O . HIS A 1 211 ? -0.633 -2.501 -6.203 1.00 98.44 211 HIS A O 1
ATOM 1698 N N . ALA A 1 212 ? -1.199 -3.471 -4.251 1.00 98.69 212 ALA A N 1
ATOM 1699 C CA . ALA A 1 212 ? -1.057 -2.282 -3.418 1.00 98.69 212 ALA A CA 1
ATOM 1700 C C . ALA A 1 212 ? 0.012 -2.504 -2.348 1.00 98.69 212 ALA A C 1
ATOM 1702 O O . ALA A 1 212 ? 0.031 -3.534 -1.676 1.00 98.69 212 ALA A O 1
ATOM 1703 N N . ILE A 1 213 ? 0.902 -1.525 -2.200 1.00 98.44 213 ILE A N 1
ATOM 1704 C CA . ILE A 1 213 ? 2.078 -1.571 -1.320 1.00 98.44 213 ILE A CA 1
ATOM 1705 C C . ILE A 1 213 ? 2.386 -0.175 -0.774 1.00 98.44 213 ILE A C 1
ATOM 1707 O O . ILE A 1 213 ? 1.737 0.807 -1.139 1.00 98.44 213 ILE A O 1
ATOM 1711 N N . ILE A 1 214 ? 3.395 -0.081 0.096 1.00 98.56 214 ILE A N 1
ATOM 1712 C CA . ILE A 1 214 ? 3.821 1.184 0.698 1.00 98.56 214 ILE A CA 1
ATOM 1713 C C . ILE A 1 214 ? 5.177 1.603 0.126 1.00 98.56 214 ILE A C 1
ATOM 1715 O O . ILE A 1 214 ? 6.154 0.864 0.226 1.00 98.56 214 ILE A O 1
ATOM 1719 N N . CYS A 1 215 ? 5.268 2.809 -0.429 1.00 98.88 215 CYS A N 1
ATOM 1720 C CA . CYS A 1 215 ? 6.532 3.471 -0.733 1.00 98.88 215 CYS A CA 1
ATOM 1721 C C . CYS A 1 215 ? 7.080 4.137 0.534 1.00 98.88 215 CYS A C 1
ATOM 1723 O O . CYS A 1 215 ? 6.352 4.842 1.233 1.00 98.88 215 CYS A O 1
ATOM 1725 N N . VAL A 1 216 ? 8.363 3.920 0.826 1.00 98.81 216 VAL A N 1
ATOM 1726 C CA . VAL A 1 216 ? 8.991 4.291 2.108 1.00 98.81 216 VAL A CA 1
ATOM 1727 C C . VAL A 1 216 ? 10.314 5.039 1.948 1.00 98.81 216 VAL A C 1
ATOM 1729 O O . VAL A 1 216 ? 10.905 5.457 2.937 1.00 98.81 216 VAL A O 1
ATOM 1732 N N . GLY A 1 217 ? 10.815 5.229 0.731 1.00 98.75 217 GLY A N 1
ATOM 1733 C CA . GLY A 1 217 ? 12.083 5.921 0.516 1.00 98.75 217 GLY A CA 1
ATOM 1734 C C . GLY A 1 217 ? 12.481 5.994 -0.947 1.00 98.75 217 GLY A C 1
ATOM 1735 O O . GLY A 1 217 ? 11.730 5.566 -1.822 1.00 98.75 217 GLY A O 1
ATOM 1736 N N . TRP A 1 218 ? 13.672 6.524 -1.211 1.00 98.81 218 TRP A N 1
ATOM 1737 C CA . TRP A 1 218 ? 14.238 6.609 -2.552 1.00 98.81 218 TRP A CA 1
ATOM 1738 C C . TRP A 1 218 ? 15.771 6.585 -2.554 1.00 98.81 218 TRP A C 1
ATOM 1740 O O . TRP A 1 218 ? 16.427 6.924 -1.564 1.00 98.81 218 TRP A O 1
ATOM 1750 N N . ASP A 1 219 ? 16.322 6.221 -3.709 1.00 98.56 219 ASP A N 1
ATOM 1751 C CA . ASP A 1 219 ? 17.742 6.259 -4.048 1.00 98.56 219 ASP A CA 1
ATOM 1752 C C . ASP A 1 219 ? 17.915 6.943 -5.415 1.00 98.56 219 ASP A C 1
ATOM 1754 O O . ASP A 1 219 ? 17.542 6.385 -6.452 1.00 98.56 219 ASP A O 1
ATOM 1758 N N . ASP A 1 220 ? 18.493 8.149 -5.437 1.00 98.38 220 ASP A N 1
ATOM 1759 C CA . ASP A 1 220 ? 18.726 8.898 -6.681 1.00 98.38 220 ASP A CA 1
ATOM 1760 C C . ASP A 1 220 ? 19.918 8.418 -7.494 1.00 98.38 220 ASP A C 1
ATOM 1762 O O . ASP A 1 220 ? 20.003 8.727 -8.683 1.00 98.38 220 ASP A O 1
ATOM 1766 N N . VAL A 1 221 ? 20.847 7.675 -6.891 1.00 97.56 221 VAL A N 1
ATOM 1767 C CA . VAL A 1 221 ? 21.931 7.040 -7.650 1.00 97.56 221 VAL A CA 1
ATOM 1768 C C . VAL A 1 221 ? 21.334 5.984 -8.574 1.00 97.56 221 VAL A C 1
ATOM 1770 O O . VAL A 1 221 ? 21.689 5.920 -9.747 1.00 97.56 221 VAL A O 1
ATOM 1773 N N . ARG A 1 222 ? 20.408 5.177 -8.047 1.00 97.81 222 ARG A N 1
ATOM 1774 C CA . ARG A 1 222 ? 19.777 4.070 -8.778 1.00 97.81 222 ARG A CA 1
ATOM 1775 C C . ARG A 1 222 ? 18.477 4.461 -9.482 1.00 97.81 222 ARG A C 1
ATOM 1777 O O . ARG A 1 222 ? 18.001 3.694 -10.310 1.00 97.81 222 ARG A O 1
ATOM 1784 N N . ARG A 1 223 ? 17.910 5.632 -9.165 1.00 98.25 223 ARG A N 1
ATOM 1785 C CA . ARG A 1 223 ? 16.574 6.089 -9.598 1.00 98.25 223 ARG A CA 1
ATOM 1786 C C . ARG A 1 223 ? 15.460 5.110 -9.208 1.00 98.25 223 ARG A C 1
ATOM 1788 O O . ARG A 1 223 ? 14.583 4.782 -10.013 1.00 98.25 223 ARG A O 1
ATOM 1795 N N . LEU A 1 224 ? 15.518 4.635 -7.967 1.00 98.75 224 LEU A N 1
ATOM 1796 C CA . LEU A 1 224 ? 14.581 3.658 -7.417 1.00 98.75 224 LEU A CA 1
ATOM 1797 C C . LEU A 1 224 ? 13.851 4.241 -6.212 1.00 98.75 224 LEU A C 1
ATOM 1799 O O . LEU A 1 224 ? 14.459 4.869 -5.347 1.00 98.75 224 LEU A O 1
ATOM 1803 N N . PHE A 1 225 ? 12.555 3.978 -6.125 1.00 98.88 225 PHE A N 1
ATOM 1804 C CA . PHE A 1 225 ? 11.817 4.050 -4.875 1.00 98.88 225 PHE A CA 1
ATOM 1805 C C . PHE A 1 225 ? 12.019 2.761 -4.081 1.00 98.88 225 PHE A C 1
ATOM 1807 O O . PHE A 1 225 ? 12.146 1.679 -4.656 1.00 98.88 225 PHE A O 1
ATOM 1814 N N . ILE A 1 226 ? 12.039 2.889 -2.758 1.00 98.88 226 ILE A N 1
ATOM 1815 C CA . ILE A 1 226 ? 12.083 1.774 -1.812 1.00 98.88 226 ILE A CA 1
ATOM 1816 C C . ILE A 1 226 ? 10.647 1.490 -1.388 1.00 98.88 226 ILE A C 1
ATOM 1818 O O . ILE A 1 226 ? 9.938 2.409 -0.971 1.00 98.88 226 ILE A O 1
ATOM 1822 N N . ILE A 1 227 ? 10.231 0.231 -1.467 1.00 98.81 227 ILE A N 1
ATOM 1823 C CA . ILE A 1 227 ? 8.879 -0.204 -1.107 1.00 98.81 227 ILE A CA 1
ATOM 1824 C C . ILE A 1 227 ? 8.910 -1.271 -0.017 1.00 98.81 227 ILE A C 1
ATOM 1826 O O . ILE A 1 227 ? 9.807 -2.111 0.004 1.00 98.81 227 ILE A O 1
ATOM 1830 N N . GLN A 1 228 ? 7.916 -1.252 0.865 1.00 98.81 228 GLN A N 1
ATOM 1831 C CA . GLN A 1 228 ? 7.616 -2.354 1.772 1.00 98.81 228 GLN A CA 1
ATOM 1832 C C . GLN A 1 228 ? 6.483 -3.187 1.167 1.00 98.81 228 GLN A C 1
ATOM 1834 O O . GLN A 1 228 ? 5.401 -2.661 0.898 1.00 98.81 228 GLN A O 1
ATOM 1839 N N . ASN A 1 229 ? 6.745 -4.472 0.935 1.00 98.50 229 ASN A N 1
ATOM 1840 C CA . ASN A 1 229 ? 5.764 -5.412 0.404 1.00 98.50 229 ASN A CA 1
ATOM 1841 C C . ASN A 1 229 ? 5.052 -6.166 1.547 1.00 98.50 229 ASN A C 1
ATOM 1843 O O . ASN A 1 229 ? 5.436 -6.069 2.712 1.00 98.50 229 ASN A O 1
ATOM 1847 N N . SER A 1 230 ? 4.021 -6.937 1.207 1.00 98.31 230 SER A N 1
ATOM 1848 C CA . SER A 1 230 ? 3.195 -7.731 2.126 1.00 98.31 230 SER A CA 1
ATOM 1849 C C . SER A 1 230 ? 3.301 -9.236 1.862 1.00 98.31 230 SER A C 1
ATOM 1851 O O . SER A 1 230 ? 2.337 -9.974 2.055 1.00 98.31 230 SER A O 1
ATOM 1853 N N . TRP A 1 231 ? 4.457 -9.718 1.392 1.00 98.06 231 TRP A N 1
ATOM 1854 C CA . TRP A 1 231 ? 4.696 -11.135 1.052 1.00 98.06 231 TRP A CA 1
ATOM 1855 C C . TRP A 1 231 ? 5.701 -11.826 1.983 1.00 98.06 231 TRP A C 1
ATOM 1857 O O . TRP A 1 231 ? 6.286 -12.848 1.630 1.00 98.06 231 TRP A O 1
ATOM 1867 N N . GLY A 1 232 ? 5.881 -11.285 3.191 1.00 98.19 232 GLY A N 1
ATOM 1868 C CA . GLY A 1 232 ? 6.812 -11.804 4.188 1.00 98.19 232 GLY A CA 1
ATOM 1869 C C . GLY A 1 232 ? 8.274 -11.434 3.929 1.00 98.19 232 GLY A C 1
ATOM 1870 O O . GLY A 1 232 ? 8.647 -10.931 2.870 1.00 98.19 232 GLY A O 1
ATOM 1871 N N . ILE A 1 233 ? 9.110 -11.683 4.938 1.00 98.38 233 ILE A N 1
ATOM 1872 C CA . ILE A 1 233 ? 10.524 -11.280 4.945 1.00 98.38 233 ILE A CA 1
ATOM 1873 C C . ILE A 1 233 ? 11.386 -12.035 3.927 1.00 98.38 233 ILE A C 1
ATOM 1875 O O . ILE A 1 233 ? 12.438 -11.543 3.545 1.00 98.38 233 ILE A O 1
ATOM 1879 N N . GLU A 1 234 ? 10.946 -13.201 3.461 1.00 98.06 234 GLU A N 1
ATOM 1880 C CA . GLU A 1 234 ? 11.698 -14.006 2.490 1.00 98.06 234 GLU A CA 1
ATOM 1881 C C . GLU A 1 234 ? 11.627 -13.437 1.066 1.00 98.06 234 GLU A C 1
ATOM 1883 O O . GLU A 1 234 ? 12.407 -13.828 0.200 1.00 98.06 234 GLU A O 1
ATOM 1888 N N . TRP A 1 235 ? 10.689 -12.521 0.800 1.00 98.38 235 TRP A N 1
ATOM 1889 C CA . TRP A 1 235 ? 10.591 -11.866 -0.496 1.00 98.38 235 TRP A CA 1
ATOM 1890 C C . TRP A 1 235 ? 11.498 -10.635 -0.564 1.00 98.38 235 TRP A C 1
ATOM 1892 O O . TRP A 1 235 ? 11.453 -9.755 0.293 1.00 98.38 235 TRP A O 1
ATOM 1902 N N . GLY A 1 236 ? 12.275 -10.534 -1.633 1.00 98.44 236 GLY A N 1
ATOM 1903 C CA . GLY A 1 236 ? 13.132 -9.398 -1.936 1.00 98.44 236 GLY A CA 1
ATOM 1904 C C . GLY A 1 236 ? 14.221 -9.160 -0.891 1.00 98.44 236 GLY A C 1
ATOM 1905 O O . GLY A 1 236 ? 14.819 -10.091 -0.358 1.00 98.44 236 GLY A O 1
ATOM 1906 N N . ASP A 1 237 ? 14.493 -7.892 -0.597 1.00 98.44 237 ASP A N 1
ATOM 1907 C CA . ASP A 1 237 ? 15.412 -7.498 0.468 1.00 98.44 237 ASP A CA 1
ATOM 1908 C C . ASP A 1 237 ? 14.666 -7.466 1.809 1.00 98.44 237 ASP A C 1
ATOM 1910 O O . ASP A 1 237 ? 14.190 -6.420 2.260 1.00 98.44 237 ASP A O 1
ATOM 1914 N N . LYS A 1 238 ? 14.550 -8.630 2.458 1.00 98.31 238 LYS A N 1
ATOM 1915 C CA . LYS A 1 238 ? 13.909 -8.781 3.777 1.00 98.31 238 LYS A CA 1
ATOM 1916 C C . LYS A 1 238 ? 12.471 -8.244 3.808 1.00 98.31 238 LYS A C 1
ATOM 1918 O O . LYS A 1 238 ? 12.095 -7.535 4.741 1.00 98.31 238 LYS A O 1
ATOM 1923 N N . GLY A 1 239 ? 11.690 -8.509 2.762 1.00 98.44 239 GLY A N 1
ATOM 1924 C CA . GLY A 1 239 ? 10.325 -8.007 2.581 1.00 98.44 239 GLY A CA 1
ATOM 1925 C C . GLY A 1 239 ? 10.214 -6.634 1.918 1.00 98.44 239 GLY A C 1
ATOM 1926 O O . GLY A 1 239 ? 9.107 -6.164 1.644 1.00 98.44 239 GLY A O 1
ATOM 1927 N N . PHE A 1 240 ? 11.346 -5.985 1.644 1.00 98.81 240 PHE A N 1
ATOM 1928 C CA . PHE A 1 240 ? 11.406 -4.742 0.888 1.00 98.81 240 PHE A CA 1
ATOM 1929 C C . PHE A 1 240 ? 11.781 -5.010 -0.566 1.00 98.81 240 PHE A C 1
ATOM 1931 O O . PHE A 1 240 ? 12.376 -6.029 -0.919 1.00 98.81 240 PHE A O 1
ATOM 1938 N N . GLY A 1 241 ? 11.437 -4.061 -1.422 1.00 98.62 241 GLY A N 1
ATOM 1939 C CA . GLY A 1 241 ? 11.811 -4.084 -2.824 1.00 98.62 241 GLY A CA 1
ATOM 1940 C C . GLY A 1 241 ? 12.135 -2.701 -3.351 1.00 98.62 241 GLY A C 1
ATOM 1941 O O . GLY A 1 241 ? 12.155 -1.704 -2.621 1.00 98.62 241 GLY A O 1
ATOM 1942 N N . TYR A 1 242 ? 12.371 -2.660 -4.652 1.00 98.81 242 TYR A N 1
ATOM 1943 C CA . TYR A 1 242 ? 12.775 -1.469 -5.362 1.00 98.81 242 TYR A CA 1
ATOM 1944 C C . TYR A 1 242 ? 12.036 -1.383 -6.682 1.00 98.81 242 TYR A C 1
ATOM 1946 O O . TYR A 1 242 ? 11.980 -2.350 -7.438 1.00 98.81 242 TYR A O 1
ATOM 1954 N N . ILE A 1 243 ? 11.498 -0.208 -6.964 1.00 98.62 243 ILE A N 1
ATOM 1955 C CA . ILE A 1 243 ? 10.700 0.045 -8.158 1.00 98.62 243 ILE A CA 1
ATOM 1956 C C . ILE A 1 243 ? 11.143 1.367 -8.777 1.00 98.62 243 ILE A C 1
ATOM 1958 O O . ILE A 1 243 ? 11.415 2.333 -8.063 1.00 98.62 243 ILE A O 1
ATOM 1962 N N . SER A 1 244 ? 11.316 1.405 -10.097 1.00 98.56 244 SER A N 1
ATOM 1963 C CA . SER A 1 244 ? 11.920 2.571 -10.743 1.00 98.56 244 SER A CA 1
ATOM 1964 C C . SER A 1 244 ? 11.017 3.800 -10.684 1.00 98.56 244 SER A C 1
ATOM 1966 O O . SER A 1 244 ? 9.788 3.709 -10.632 1.00 98.56 244 SER A O 1
ATOM 1968 N N . TYR A 1 245 ? 11.640 4.977 -10.730 1.00 98.62 245 TYR A N 1
ATOM 1969 C CA . TYR A 1 245 ? 10.915 6.243 -10.847 1.00 98.62 245 TYR A CA 1
ATOM 1970 C C . TYR A 1 245 ? 9.991 6.260 -12.062 1.00 98.62 245 TYR A C 1
ATOM 1972 O O . TYR A 1 245 ? 8.864 6.746 -11.978 1.00 98.62 245 TYR A O 1
ATOM 1980 N N . ASP A 1 246 ? 10.457 5.697 -13.171 1.00 98.31 246 ASP A N 1
ATOM 1981 C CA . ASP A 1 246 ? 9.725 5.659 -14.432 1.00 98.31 246 ASP A CA 1
ATOM 1982 C C . ASP A 1 246 ? 8.505 4.725 -14.339 1.00 98.31 246 ASP A C 1
ATOM 1984 O O . ASP A 1 246 ? 7.489 4.978 -14.976 1.00 98.31 246 ASP A O 1
ATOM 1988 N N . TYR A 1 247 ? 8.559 3.694 -13.488 1.00 98.31 247 TYR A N 1
ATOM 1989 C CA . TYR A 1 247 ? 7.409 2.837 -13.202 1.00 98.31 247 TYR A CA 1
ATOM 1990 C C . TYR A 1 247 ? 6.341 3.618 -12.427 1.00 98.31 247 TYR A C 1
ATOM 1992 O O . TYR A 1 247 ? 5.194 3.702 -12.858 1.00 98.31 247 TYR A O 1
ATOM 2000 N N . LEU A 1 248 ? 6.719 4.229 -11.296 1.00 97.44 248 LEU A N 1
ATOM 2001 C CA . LEU A 1 248 ? 5.765 4.911 -10.410 1.00 97.44 248 LEU A CA 1
ATOM 2002 C C . LEU A 1 248 ? 5.212 6.208 -10.992 1.00 97.44 248 LEU A C 1
ATOM 2004 O O . LEU A 1 248 ? 4.097 6.587 -10.655 1.00 97.44 248 LEU A O 1
ATOM 2008 N N . SER A 1 249 ? 5.960 6.899 -11.849 1.00 96.38 249 SER A N 1
ATOM 2009 C CA . SER A 1 249 ? 5.487 8.127 -12.503 1.00 96.38 249 SER A CA 1
ATOM 2010 C C . SER A 1 249 ? 4.655 7.875 -13.765 1.00 96.38 249 SER A C 1
ATOM 2012 O O . SER A 1 249 ? 4.050 8.809 -14.287 1.00 96.38 249 SER A O 1
ATOM 2014 N N . ASN A 1 250 ? 4.574 6.630 -14.242 1.00 97.88 250 ASN A N 1
ATOM 2015 C CA . ASN A 1 250 ? 3.753 6.268 -15.390 1.00 97.88 250 ASN A CA 1
ATOM 2016 C C . ASN A 1 250 ? 2.311 5.946 -14.961 1.00 97.88 250 ASN A C 1
ATOM 2018 O O . ASN A 1 250 ? 2.050 4.963 -14.266 1.00 97.88 250 ASN A O 1
ATOM 2022 N N . THR A 1 251 ? 1.357 6.747 -15.433 1.00 96.69 251 THR A N 1
ATOM 2023 C CA . THR A 1 251 ? -0.077 6.650 -15.104 1.00 96.69 251 THR A CA 1
ATOM 2024 C C . THR A 1 251 ? -0.769 5.388 -15.634 1.00 96.69 251 THR A C 1
ATOM 2026 O O . THR A 1 251 ? -1.870 5.060 -15.178 1.00 96.69 251 THR A O 1
ATOM 2029 N N . ASN A 1 252 ? -0.133 4.670 -16.567 1.00 96.88 252 ASN A N 1
ATOM 2030 C CA . ASN A 1 252 ? -0.587 3.363 -17.050 1.00 96.88 252 ASN A CA 1
ATOM 2031 C C . ASN A 1 252 ? -0.084 2.203 -16.179 1.00 96.88 252 ASN A C 1
ATOM 2033 O O . ASN A 1 252 ? -0.622 1.107 -16.272 1.00 96.88 252 ASN A O 1
ATOM 2037 N N . LEU A 1 253 ? 0.948 2.424 -15.359 1.00 98.06 253 LEU A N 1
ATOM 2038 C CA . LEU A 1 253 ? 1.591 1.376 -14.563 1.00 98.06 253 LEU A CA 1
ATOM 2039 C C . LEU A 1 253 ? 1.326 1.514 -13.067 1.00 98.06 253 LEU A C 1
ATOM 2041 O O . LEU A 1 253 ? 1.304 0.511 -12.362 1.00 98.06 253 LEU A O 1
ATOM 2045 N N . ALA A 1 254 ? 1.116 2.730 -12.573 1.00 98.56 254 ALA A N 1
ATOM 2046 C CA . ALA A 1 254 ? 0.823 2.990 -11.173 1.00 98.56 254 ALA A CA 1
ATOM 2047 C C . ALA A 1 254 ? -0.250 4.066 -11.017 1.00 98.56 254 ALA A C 1
ATOM 2049 O O . ALA A 1 254 ? -0.462 4.903 -11.899 1.00 98.56 254 ALA A O 1
ATOM 2050 N N . SER A 1 255 ? -0.936 4.045 -9.881 1.00 98.50 255 SER A N 1
ATOM 2051 C CA . SER A 1 255 ? -1.915 5.054 -9.510 1.00 98.50 255 SER A CA 1
ATOM 2052 C C . SER A 1 255 ? -2.129 5.077 -7.997 1.00 98.50 255 SER A C 1
ATOM 2054 O O . SER A 1 255 ? -1.473 4.375 -7.234 1.00 98.50 255 SER A O 1
ATOM 2056 N N . ASP A 1 256 ? -3.078 5.895 -7.564 1.00 98.31 256 ASP A N 1
ATOM 2057 C CA . ASP A 1 256 ? -3.672 5.774 -6.231 1.00 98.31 256 ASP A CA 1
ATOM 2058 C C . ASP A 1 256 ? -2.734 6.040 -5.064 1.00 98.31 256 ASP A C 1
ATOM 2060 O O . ASP A 1 256 ? -2.808 5.403 -4.023 1.00 98.31 256 ASP A O 1
ATOM 2064 N N . PHE A 1 257 ? -1.892 7.054 -5.230 1.00 98.62 257 PHE A N 1
ATOM 2065 C CA . PHE A 1 257 ? -0.966 7.512 -4.206 1.00 98.62 257 PHE A CA 1
ATOM 2066 C C . PHE A 1 257 ? -1.719 8.239 -3.089 1.00 98.62 257 PHE A C 1
ATOM 2068 O O . PHE A 1 257 ? -2.242 9.340 -3.292 1.00 98.62 257 PHE A O 1
ATOM 2075 N N . TRP A 1 258 ? -1.754 7.623 -1.913 1.00 98.38 258 TRP A N 1
ATOM 2076 C CA . TRP A 1 258 ? -2.426 8.096 -0.712 1.00 98.38 258 TRP A CA 1
ATOM 2077 C C . TRP A 1 258 ? -1.461 8.153 0.471 1.00 98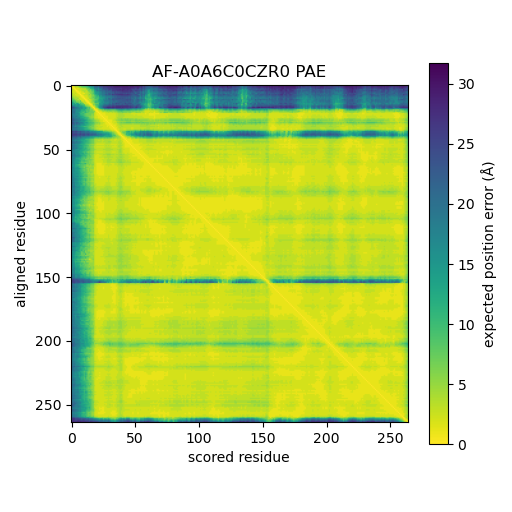.38 258 TRP A C 1
ATOM 2079 O O . TRP A 1 258 ? -0.647 7.255 0.673 1.00 98.38 258 TRP A O 1
ATOM 2089 N N . VAL A 1 259 ? -1.596 9.190 1.292 1.00 97.25 259 VAL A N 1
ATOM 2090 C CA . VAL A 1 259 ? -0.960 9.274 2.612 1.00 97.25 259 VAL A CA 1
ATOM 2091 C C . VAL A 1 259 ? -2.018 9.401 3.695 1.00 97.25 259 VAL A C 1
ATOM 2093 O O . VAL A 1 259 ? -3.087 9.979 3.468 1.00 97.25 259 VAL A O 1
ATOM 2096 N N . LEU A 1 260 ? -1.689 8.884 4.875 1.00 94.38 260 LEU A N 1
ATOM 2097 C CA . LEU A 1 260 ? -2.459 9.073 6.096 1.00 94.38 260 LEU A CA 1
ATOM 2098 C C . LEU A 1 260 ? -1.754 10.134 6.951 1.00 94.38 260 LEU A C 1
ATOM 2100 O O . LEU A 1 260 ? -0.537 10.109 7.120 1.00 94.38 260 LEU A O 1
ATOM 2104 N N . GLU A 1 261 ? -2.526 11.080 7.469 1.00 85.25 261 GLU A N 1
ATOM 2105 C CA . GLU A 1 261 ? -2.078 12.142 8.364 1.00 85.25 261 GLU A CA 1
ATOM 2106 C C . GLU A 1 261 ? -2.743 11.929 9.728 1.00 85.25 261 GLU A C 1
ATOM 2108 O O . GLU A 1 261 ? -3.975 11.935 9.840 1.00 85.25 261 GLU A O 1
ATOM 2113 N N . PHE A 1 262 ? -1.932 11.785 10.772 1.00 71.69 262 PHE A N 1
ATOM 2114 C CA . PHE A 1 262 ? -2.391 11.960 12.143 1.00 71.69 262 PHE A CA 1
ATOM 2115 C C . PHE A 1 262 ? -2.141 13.417 12.521 1.00 71.69 262 PHE A C 1
ATOM 2117 O O . PHE A 1 262 ? -1.046 13.940 12.323 1.00 71.69 262 PHE A O 1
ATOM 2124 N N . THR A 1 263 ? -3.175 14.109 12.989 1.00 55.91 263 THR A N 1
ATOM 2125 C CA . THR A 1 263 ? -2.973 15.388 13.664 1.00 55.91 263 THR A CA 1
ATOM 2126 C C . THR A 1 263 ? -2.931 15.142 15.153 1.00 55.91 263 THR A C 1
ATOM 2128 O O . THR A 1 263 ? -3.911 14.631 15.693 1.00 55.91 263 THR A O 1
ATOM 2131 N N . ASN A 1 264 ? -1.822 15.536 15.773 1.00 48.97 264 ASN A N 1
ATOM 2132 C CA . ASN A 1 264 ? -1.816 15.918 17.181 1.00 48.97 264 ASN A CA 1
ATOM 2133 C C . ASN A 1 264 ? -2.875 16.989 17.461 1.00 48.97 264 ASN A C 1
ATOM 2135 O O . ASN A 1 264 ? -3.099 17.841 16.562 1.00 48.97 264 ASN A O 1
#

pLDDT: mean 92.91, std 10.99, range [48.97, 98.88]

Organism: NCBI:txid1070528

Mean predicted aligned error: 4.91 Å

Nearest PDB structures (foldseek):
  3ois-assembly1_A  TM=9.530E-01  e=6.429E-30  Xylella fastidiosa
  8v57-assembly1_A  TM=7.698E-01  e=2.766E-12  Mus musculus
  2f7d-assembly1_A  TM=7.771E-01  e=8.141E-12  Oryctolagus cuniculus
  8a4u-assembly2_B  TM=7.933E-01  e=1.315E-11  Homo sapiens
  6bki-assembly2_B  TM=7.634E-01  e=8.141E-12  Mus musculus